Protein AF-A0A7D9HGR9-F1 (afdb_monomer)

InterPro domains:
  IPR023210 NADP-dependent oxidoreductase domain [PF00248] (89-190)
  IPR032963 Glutamate--cysteine ligase regulatory subunit [PTHR13295] (25-192)
  IPR036812 NAD(P)-dependent oxidoreductase domain superfamily [G3DSA:3.20.20.100] (35-195)
  IPR036812 NAD(P)-dependent oxidoreductase domain superfamily [SSF51430] (96-194)

Organism: Paramuricea clavata (NCBI:txid317549)

Nearest PDB structures (foldseek):
  3vxg-assembly1_A  TM=7.620E-01  e=1.739E-03  Candida parapsilosis
  4h8n-assembly3_A  TM=7.224E-01  e=2.240E-03  Candida parapsilosis
  8te8-assembly2_B  TM=8.096E-01  e=5.778E-03  Escherichia coli
  4dz5-assembly1_A  TM=6.058E-01  e=1.633E-03  Homo sapiens
  6a7b-assembly2_B  TM=5.123E-01  e=6.328E-04  Homo sapiens

Structure (mmCIF, N/CA/C/O backbone):
data_AF-A0A7D9HGR9-F1
#
_entry.id   AF-A0A7D9HGR9-F1
#
loop_
_atom_site.group_PDB
_atom_site.id
_atom_site.type_symbol
_atom_site.label_atom_id
_atom_site.label_alt_id
_atom_site.label_comp_id
_atom_site.label_asym_id
_atom_site.label_entity_id
_atom_site.label_seq_id
_atom_site.pdbx_PDB_ins_code
_atom_site.Cartn_x
_atom_site.Cartn_y
_atom_site.Cartn_z
_atom_site.occupancy
_atom_site.B_iso_or_equiv
_atom_site.auth_seq_id
_atom_site.auth_comp_id
_atom_site.auth_asym_id
_atom_site.auth_atom_id
_atom_site.pdbx_PDB_model_num
ATOM 1 N N . MET A 1 1 ? 57.908 16.605 -43.030 1.00 34.75 1 MET A N 1
ATOM 2 C CA . MET A 1 1 ? 59.173 16.051 -42.504 1.00 34.75 1 MET A CA 1
ATOM 3 C C . MET A 1 1 ? 59.008 15.981 -40.994 1.00 34.75 1 MET A C 1
ATOM 5 O O . MET A 1 1 ? 59.055 17.010 -40.346 1.00 34.75 1 MET A O 1
ATOM 9 N N . SER A 1 2 ? 58.370 14.924 -40.495 1.00 30.11 2 SER A N 1
ATOM 10 C CA . SER A 1 2 ? 59.020 13.677 -40.048 1.00 30.11 2 SER A CA 1
ATOM 11 C C . SER A 1 2 ? 59.947 13.915 -38.859 1.00 30.11 2 SER A C 1
ATOM 13 O O . SER A 1 2 ? 61.026 14.466 -39.033 1.00 30.11 2 SER A O 1
ATOM 15 N N . ASN A 1 3 ? 59.545 13.460 -37.671 1.00 28.25 3 ASN A N 1
ATOM 16 C CA . ASN A 1 3 ? 60.098 12.216 -37.135 1.00 28.25 3 ASN A CA 1
ATOM 17 C C . ASN A 1 3 ? 59.355 11.770 -35.871 1.00 28.25 3 ASN A C 1
ATOM 19 O O . ASN A 1 3 ? 59.265 12.495 -34.886 1.00 28.25 3 ASN A O 1
ATOM 23 N N . ALA A 1 4 ? 58.860 10.537 -35.932 1.00 33.50 4 ALA A N 1
ATOM 24 C CA . ALA A 1 4 ? 58.663 9.672 -34.784 1.00 33.50 4 ALA A CA 1
ATOM 25 C C . ALA A 1 4 ? 59.982 8.932 -34.515 1.00 33.50 4 ALA A C 1
ATOM 27 O O . ALA A 1 4 ? 60.622 8.511 -35.476 1.00 33.50 4 ALA A O 1
ATOM 28 N N . VAL A 1 5 ? 60.345 8.720 -33.248 1.00 33.34 5 VAL A N 1
ATOM 29 C CA . VAL A 1 5 ? 61.187 7.593 -32.809 1.00 33.34 5 VAL A CA 1
ATOM 30 C C . VAL A 1 5 ? 60.697 7.145 -31.432 1.00 33.34 5 VAL A C 1
ATOM 32 O O . VAL A 1 5 ? 60.403 7.962 -30.563 1.00 33.34 5 VAL A O 1
ATOM 35 N N . ALA A 1 6 ? 60.563 5.831 -31.302 1.00 29.97 6 ALA A N 1
ATOM 36 C CA . ALA A 1 6 ? 60.006 5.086 -30.188 1.00 29.97 6 ALA A CA 1
ATOM 37 C C . ALA A 1 6 ? 61.095 4.492 -29.265 1.00 29.97 6 ALA A C 1
ATOM 39 O O . ALA A 1 6 ? 62.270 4.485 -29.621 1.00 29.97 6 ALA A O 1
ATOM 40 N N . MET A 1 7 ? 60.614 3.882 -28.168 1.00 27.34 7 MET A N 1
ATOM 41 C CA . MET A 1 7 ? 61.233 2.843 -27.315 1.00 27.34 7 MET A CA 1
ATOM 42 C C . MET A 1 7 ? 62.276 3.299 -26.274 1.00 27.34 7 MET A C 1
ATOM 44 O O . MET A 1 7 ? 63.337 3.795 -26.629 1.00 27.34 7 MET A O 1
ATOM 48 N N . ASN A 1 8 ? 62.052 3.031 -24.976 1.00 29.33 8 ASN A N 1
ATOM 49 C CA . ASN A 1 8 ? 62.320 1.705 -24.402 1.00 29.33 8 ASN A CA 1
ATOM 50 C C . ASN A 1 8 ? 61.777 1.521 -22.964 1.00 29.33 8 ASN A C 1
ATOM 52 O O . ASN A 1 8 ? 61.510 2.481 -22.246 1.00 29.33 8 ASN A O 1
ATOM 56 N N . GLU A 1 9 ? 61.607 0.250 -22.613 1.00 29.06 9 GLU A N 1
ATOM 57 C CA . GLU A 1 9 ? 60.996 -0.365 -21.429 1.00 29.06 9 GLU A CA 1
ATOM 58 C C . GLU A 1 9 ? 61.762 -0.163 -20.105 1.00 29.06 9 GLU A C 1
ATOM 60 O O . GLU A 1 9 ? 62.979 -0.001 -20.122 1.00 29.06 9 GLU A O 1
ATOM 65 N N . CYS A 1 10 ? 61.063 -0.291 -18.960 1.00 26.44 10 CYS A N 1
ATOM 66 C CA . CYS A 1 10 ? 61.595 -0.912 -17.732 1.00 26.44 10 CYS A CA 1
ATOM 67 C C . CYS A 1 10 ? 60.489 -1.252 -16.696 1.00 26.44 10 CYS A C 1
ATOM 69 O O . CYS A 1 10 ? 59.995 -0.391 -15.979 1.00 26.44 10 CYS A O 1
ATOM 71 N N . GLN A 1 11 ? 60.138 -2.542 -16.666 1.00 29.70 11 GLN A N 1
ATOM 72 C CA . GLN A 1 11 ? 59.999 -3.451 -15.511 1.00 29.70 11 GLN A CA 1
ATOM 73 C C . GLN A 1 11 ? 59.103 -3.125 -14.290 1.00 29.70 11 GLN A C 1
ATOM 75 O O . GLN A 1 11 ? 59.388 -2.259 -13.474 1.00 29.70 11 GLN A O 1
ATOM 80 N N . ASN A 1 12 ? 58.118 -4.021 -14.114 1.00 32.31 12 ASN A N 1
ATOM 81 C CA . ASN A 1 12 ? 57.678 -4.692 -12.880 1.00 32.31 12 ASN A CA 1
ATOM 82 C C . ASN A 1 12 ? 57.615 -3.888 -11.569 1.00 32.31 12 ASN A C 1
ATOM 84 O O . ASN A 1 12 ? 58.580 -3.806 -10.813 1.00 32.31 12 ASN A O 1
ATOM 88 N N . GLY A 1 13 ? 56.390 -3.515 -11.199 1.00 28.58 13 GLY A N 1
ATOM 89 C CA . GLY A 1 13 ? 55.980 -3.323 -9.812 1.00 28.58 13 GLY A CA 1
ATOM 90 C C . GLY A 1 13 ? 54.664 -4.055 -9.576 1.00 28.58 13 GLY A C 1
ATOM 91 O O . GLY A 1 13 ? 53.622 -3.615 -10.050 1.00 28.58 13 GLY A O 1
ATOM 92 N N . ASN A 1 14 ? 54.721 -5.185 -8.870 1.00 38.03 14 ASN A N 1
ATOM 93 C CA . ASN A 1 14 ? 53.557 -5.884 -8.329 1.00 38.03 14 ASN A CA 1
ATOM 94 C C . ASN A 1 14 ? 52.795 -4.918 -7.406 1.00 38.03 14 ASN A C 1
ATOM 96 O O . ASN A 1 14 ? 53.208 -4.681 -6.272 1.00 38.03 14 ASN A O 1
ATOM 100 N N . GLY A 1 15 ? 51.700 -4.354 -7.904 1.00 26.34 15 GLY A N 1
ATOM 101 C CA . GLY A 1 15 ? 50.757 -3.545 -7.147 1.00 26.34 15 GLY A CA 1
ATOM 102 C C . GLY A 1 15 ? 49.379 -4.145 -7.338 1.00 26.34 15 GLY A C 1
ATOM 103 O O . GLY A 1 15 ? 48.793 -4.045 -8.409 1.00 26.34 15 GLY A O 1
ATOM 104 N N . HIS A 1 16 ? 48.901 -4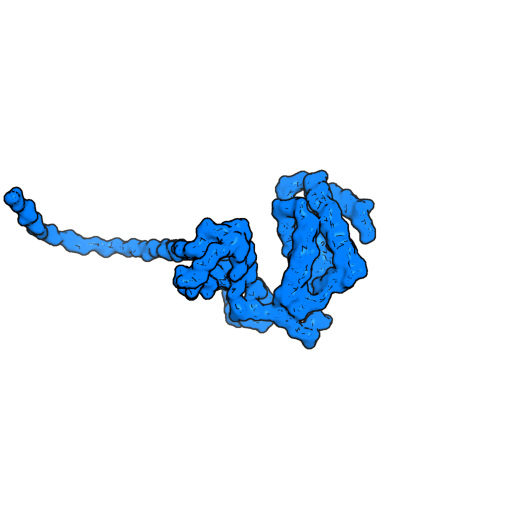.829 -6.308 1.00 39.38 16 HIS A N 1
ATOM 105 C CA . HIS A 1 16 ? 47.543 -5.335 -6.200 1.00 39.38 16 HIS A CA 1
ATOM 106 C C . HIS A 1 16 ? 46.585 -4.131 -6.231 1.00 39.38 16 HIS A C 1
ATOM 108 O O . HIS A 1 16 ? 46.347 -3.496 -5.208 1.00 39.38 16 HIS A O 1
ATOM 114 N N . CYS A 1 17 ? 46.112 -3.756 -7.420 1.00 26.28 17 CYS A N 1
ATOM 115 C CA . CYS A 1 17 ? 45.109 -2.716 -7.595 1.00 26.28 17 CYS A CA 1
ATOM 116 C C . CYS A 1 17 ? 43.753 -3.394 -7.726 1.00 26.28 17 CYS A C 1
ATOM 118 O O . CYS A 1 17 ? 43.503 -4.135 -8.675 1.00 26.28 17 CYS A O 1
ATOM 120 N N . CYS A 1 18 ? 42.932 -3.156 -6.708 1.00 25.23 18 CYS A N 1
ATOM 121 C CA . CYS A 1 18 ? 41.527 -3.498 -6.620 1.00 25.23 18 CYS A CA 1
ATOM 122 C C . CYS A 1 18 ? 40.849 -3.313 -7.978 1.00 25.23 18 CYS A C 1
ATOM 124 O O . CYS A 1 18 ? 40.901 -2.220 -8.542 1.00 25.23 18 CYS A O 1
ATOM 126 N N . GLU A 1 19 ? 40.227 -4.375 -8.490 1.00 29.89 19 GLU A N 1
ATOM 127 C CA . GLU A 1 19 ? 39.306 -4.260 -9.612 1.00 29.89 19 GLU A CA 1
ATOM 128 C C . GLU A 1 19 ? 38.247 -3.226 -9.229 1.00 29.89 19 GLU A C 1
ATOM 130 O O . GLU A 1 19 ? 37.456 -3.418 -8.303 1.00 29.89 19 GLU A O 1
ATOM 135 N N . GLU A 1 20 ? 38.303 -2.082 -9.905 1.00 31.28 20 GLU A N 1
ATOM 136 C CA . GLU A 1 20 ? 37.273 -1.065 -9.850 1.00 31.28 20 GLU A CA 1
ATOM 137 C C . GLU A 1 20 ? 35.954 -1.745 -10.208 1.00 31.28 20 GLU A C 1
ATOM 139 O O . GLU A 1 20 ? 35.776 -2.243 -11.325 1.00 31.28 20 GLU A O 1
ATOM 144 N N . ASN A 1 21 ? 35.038 -1.788 -9.237 1.00 30.72 21 ASN A N 1
ATOM 145 C CA . ASN A 1 21 ? 33.636 -2.084 -9.477 1.00 30.72 21 ASN A CA 1
ATOM 146 C C . ASN A 1 21 ? 33.175 -1.140 -10.585 1.00 30.72 21 ASN A C 1
ATOM 148 O O . ASN A 1 21 ? 32.934 0.043 -10.351 1.00 30.72 21 ASN A O 1
ATOM 152 N N . LYS A 1 22 ? 33.091 -1.660 -11.812 1.00 31.89 22 LYS A N 1
ATOM 153 C CA . LYS A 1 22 ? 32.390 -0.991 -12.896 1.00 31.89 22 LYS A CA 1
ATOM 154 C C . LYS A 1 22 ? 30.939 -0.927 -12.463 1.00 31.89 22 LYS A C 1
ATOM 156 O O . LYS A 1 22 ? 30.199 -1.891 -12.655 1.00 31.89 22 LYS A O 1
ATOM 161 N N . ASP A 1 23 ? 30.565 0.197 -11.862 1.00 35.84 23 ASP A N 1
ATOM 162 C CA . ASP A 1 23 ? 29.178 0.590 -11.697 1.00 35.84 23 ASP A CA 1
ATOM 163 C C . ASP A 1 23 ? 28.501 0.370 -13.046 1.00 35.84 23 ASP A C 1
ATOM 165 O O . ASP A 1 23 ? 28.815 1.018 -14.050 1.00 35.84 23 ASP A O 1
ATOM 169 N N . HIS A 1 24 ? 27.641 -0.645 -13.091 1.00 39.56 24 HIS A N 1
ATOM 170 C CA . HIS A 1 24 ? 26.923 -1.061 -14.282 1.00 39.56 24 HIS A CA 1
ATOM 171 C C . HIS A 1 24 ? 25.824 -0.024 -14.526 1.00 39.56 24 HIS A C 1
ATOM 173 O O . HIS A 1 24 ? 24.647 -0.249 -14.257 1.00 39.56 24 HIS A O 1
ATOM 179 N N . CYS A 1 25 ? 26.229 1.175 -14.941 1.00 37.75 25 CYS A N 1
ATOM 180 C CA . CYS A 1 25 ? 25.321 2.266 -15.219 1.00 37.75 25 CYS A CA 1
ATOM 181 C C . CYS A 1 25 ? 24.587 1.916 -16.514 1.00 37.75 25 CYS A C 1
ATOM 183 O O . CYS A 1 25 ? 25.145 1.964 -17.613 1.00 37.75 25 CYS A O 1
ATOM 185 N N . VAL A 1 26 ? 23.343 1.465 -16.368 1.00 50.19 26 VAL A N 1
ATOM 186 C CA . VAL A 1 26 ? 22.473 1.101 -17.481 1.00 50.19 26 VAL A CA 1
ATOM 187 C C . VAL A 1 26 ? 22.148 2.378 -18.258 1.00 50.19 26 VAL A C 1
ATOM 189 O O . VAL A 1 26 ? 21.239 3.120 -17.894 1.00 50.19 26 VAL A O 1
ATOM 192 N N . ASN A 1 27 ? 22.872 2.633 -19.350 1.00 52.47 27 ASN A N 1
ATOM 193 C CA . ASN A 1 27 ? 22.566 3.681 -20.333 1.00 52.47 27 ASN A CA 1
ATOM 194 C C . ASN A 1 27 ? 21.312 3.311 -21.155 1.00 52.47 27 ASN A C 1
ATOM 196 O O . ASN A 1 27 ? 21.353 3.206 -22.376 1.00 52.47 27 ASN A O 1
ATOM 200 N N . GLY A 1 28 ? 20.186 3.060 -20.487 1.00 62.38 28 GLY A N 1
ATOM 201 C CA . GLY A 1 28 ? 18.946 2.663 -21.144 1.00 62.38 28 GLY A CA 1
ATOM 202 C C . GLY A 1 28 ? 18.269 3.866 -21.791 1.00 62.38 28 GLY A C 1
ATOM 203 O O . GLY A 1 28 ? 17.795 4.757 -21.083 1.00 62.38 28 GLY A O 1
ATOM 204 N N . LYS A 1 29 ? 18.131 3.875 -23.126 1.00 69.19 29 LYS A N 1
ATOM 205 C CA . LYS A 1 29 ? 17.374 4.924 -23.846 1.00 69.19 29 LYS A CA 1
ATOM 206 C C . LYS A 1 29 ? 15.938 5.055 -23.330 1.00 69.19 29 LYS A C 1
ATOM 208 O O . LYS A 1 29 ? 15.359 6.137 -23.380 1.00 69.19 29 LYS A O 1
ATOM 213 N N . ILE A 1 30 ? 15.414 3.973 -22.746 1.00 72.06 30 ILE A N 1
ATOM 214 C CA . ILE A 1 30 ? 14.108 3.895 -22.085 1.00 72.06 30 ILE A CA 1
ATOM 215 C C . ILE A 1 30 ? 13.868 4.965 -21.012 1.00 72.06 30 ILE A C 1
ATOM 217 O O . ILE A 1 30 ? 12.734 5.405 -20.835 1.00 72.06 30 ILE A O 1
ATOM 221 N N . PHE A 1 31 ? 14.922 5.434 -20.342 1.00 76.19 31 PHE A N 1
ATOM 222 C CA . PHE A 1 31 ? 14.814 6.423 -19.269 1.00 76.19 31 PHE A CA 1
ATOM 223 C C . PHE A 1 31 ? 14.783 7.871 -19.766 1.00 76.19 31 PHE A C 1
ATOM 225 O O . PHE A 1 31 ? 14.451 8.768 -19.000 1.00 76.19 31 PHE A O 1
ATOM 232 N N . GLN A 1 32 ? 15.094 8.125 -21.041 1.00 76.25 32 GLN A N 1
ATOM 233 C CA . GLN A 1 32 ? 15.250 9.492 -21.553 1.00 76.25 32 GLN A CA 1
ATOM 234 C C . GLN A 1 32 ? 13.922 10.241 -21.721 1.00 76.25 32 GLN A C 1
ATOM 236 O O . GLN A 1 32 ? 13.908 11.469 -21.699 1.00 76.25 32 GLN A O 1
ATOM 241 N N . THR A 1 33 ? 12.808 9.527 -21.915 1.00 75.88 33 THR A N 1
ATOM 242 C CA . THR A 1 33 ? 11.480 10.140 -22.117 1.00 75.88 33 THR A CA 1
ATOM 243 C C . THR A 1 33 ? 10.470 9.803 -21.027 1.00 75.88 33 THR A C 1
ATOM 245 O O . THR A 1 33 ? 9.364 10.344 -21.038 1.00 75.88 33 THR A O 1
ATOM 248 N N . ALA A 1 34 ? 10.821 8.902 -20.112 1.00 78.12 34 ALA A N 1
ATOM 249 C CA . ALA A 1 34 ? 9.931 8.468 -19.051 1.00 78.12 34 ALA A CA 1
ATOM 250 C C . ALA A 1 34 ? 9.764 9.570 -17.997 1.00 78.12 34 ALA A C 1
ATOM 252 O O . ALA A 1 34 ? 10.736 10.062 -17.433 1.00 78.12 34 ALA A O 1
ATOM 253 N N . LYS A 1 35 ? 8.514 9.929 -17.706 1.00 82.06 35 LYS A N 1
ATOM 254 C CA . LYS A 1 35 ? 8.122 10.809 -16.596 1.00 82.06 35 LYS A CA 1
ATOM 255 C C . LYS A 1 35 ? 7.725 10.010 -15.356 1.00 82.06 35 LYS A C 1
ATOM 257 O O . LYS A 1 35 ? 7.807 10.523 -14.246 1.00 82.06 35 LYS A O 1
ATOM 262 N N . GLN A 1 36 ? 7.269 8.772 -15.545 1.00 80.38 36 GLN A N 1
ATOM 263 C CA . GLN A 1 36 ? 6.836 7.875 -14.477 1.00 80.38 36 GLN A CA 1
ATOM 264 C C . GLN A 1 36 ? 7.373 6.462 -14.705 1.00 80.38 36 GLN A C 1
ATOM 266 O O . GLN A 1 36 ? 7.416 5.974 -15.837 1.00 80.38 36 GLN A O 1
ATOM 271 N N . MET A 1 37 ? 7.760 5.796 -13.619 1.00 83.69 37 MET A N 1
ATOM 272 C CA . MET A 1 37 ? 8.290 4.438 -13.647 1.00 83.69 37 MET A CA 1
ATOM 273 C C . MET A 1 37 ? 7.582 3.573 -12.614 1.00 83.69 37 MET A C 1
ATOM 275 O O . MET A 1 37 ? 7.437 3.957 -11.457 1.00 83.69 37 MET A O 1
ATOM 279 N N . TYR A 1 38 ? 7.192 2.377 -13.037 1.00 83.06 38 TYR A N 1
ATOM 280 C CA . TYR A 1 38 ? 6.629 1.356 -12.170 1.00 83.06 38 TYR A CA 1
ATOM 281 C C . TYR A 1 38 ? 7.540 0.138 -12.164 1.00 83.06 38 TYR A C 1
ATOM 283 O O . TYR A 1 38 ? 7.765 -0.469 -13.210 1.00 83.06 38 TYR A O 1
ATOM 291 N N . ILE A 1 39 ? 8.037 -0.235 -10.988 1.00 85.88 39 ILE A N 1
ATOM 292 C CA . ILE A 1 39 ? 8.943 -1.373 -10.812 1.00 85.88 39 ILE A CA 1
ATOM 293 C C . ILE A 1 39 ? 8.247 -2.405 -9.945 1.00 85.88 39 ILE A C 1
ATOM 295 O O . ILE A 1 39 ? 7.862 -2.104 -8.821 1.00 85.88 39 ILE A O 1
ATOM 299 N N . HIS A 1 40 ? 8.095 -3.619 -10.461 1.00 83.50 40 HIS A N 1
ATOM 300 C CA . HIS A 1 40 ? 7.599 -4.743 -9.682 1.00 83.50 40 HIS A CA 1
ATOM 301 C C . HIS A 1 40 ? 8.785 -5.516 -9.101 1.00 83.50 40 HIS A C 1
ATOM 303 O O . HIS A 1 40 ? 9.452 -6.253 -9.821 1.00 83.50 40 HIS A O 1
ATOM 309 N N . THR A 1 41 ? 9.044 -5.378 -7.802 1.00 79.44 41 THR A N 1
ATOM 310 C CA . THR A 1 41 ? 10.192 -6.018 -7.128 1.00 79.44 41 THR A CA 1
ATOM 311 C C . THR A 1 41 ? 10.004 -7.513 -6.860 1.00 79.44 41 THR A C 1
ATOM 313 O O . THR A 1 41 ? 10.943 -8.190 -6.450 1.00 79.44 41 THR A O 1
ATOM 316 N N . GLY A 1 42 ? 8.804 -8.044 -7.100 1.00 75.25 42 GLY A N 1
ATOM 317 C CA . GLY A 1 42 ? 8.460 -9.407 -6.702 1.00 75.25 42 GLY A CA 1
ATOM 318 C C . GLY A 1 42 ? 8.195 -9.500 -5.202 1.00 75.25 42 GLY A C 1
ATOM 319 O O . GLY A 1 42 ? 8.201 -8.490 -4.494 1.00 75.25 42 GLY A O 1
ATOM 320 N N . ASN A 1 43 ? 7.976 -10.720 -4.720 1.00 69.75 43 ASN A N 1
ATOM 321 C CA . ASN A 1 43 ? 7.746 -10.969 -3.300 1.00 69.75 43 ASN A CA 1
ATOM 322 C C . ASN A 1 43 ? 9.079 -10.881 -2.541 1.00 69.75 43 ASN A C 1
ATOM 324 O O . ASN A 1 43 ? 9.927 -11.761 -2.670 1.00 69.75 43 ASN A O 1
ATOM 328 N N . LEU A 1 44 ? 9.241 -9.814 -1.752 1.00 64.56 44 LEU A N 1
ATOM 329 C CA . LEU A 1 44 ? 10.443 -9.490 -0.966 1.00 64.56 44 LEU A CA 1
ATOM 330 C C . LEU A 1 44 ? 10.661 -10.402 0.249 1.00 64.56 44 LEU A C 1
ATOM 332 O O . LEU A 1 44 ? 11.569 -10.173 1.023 1.00 64.56 44 LEU A O 1
ATOM 336 N N . THR A 1 45 ? 9.790 -11.375 0.493 1.00 58.38 45 THR A N 1
ATOM 337 C CA . THR A 1 45 ? 9.928 -12.315 1.608 1.00 58.38 45 THR A CA 1
ATOM 338 C C . THR A 1 45 ? 9.263 -13.630 1.227 1.00 58.38 45 THR A C 1
ATOM 340 O O . THR A 1 45 ? 8.194 -13.987 1.719 1.00 58.38 45 THR A O 1
ATOM 343 N N . ASN A 1 46 ? 9.884 -14.399 0.330 1.00 55.47 46 ASN A N 1
ATOM 344 C CA . ASN A 1 46 ? 9.438 -15.776 0.101 1.00 55.47 46 ASN A CA 1
ATOM 345 C C . ASN A 1 46 ? 9.927 -16.679 1.250 1.00 55.47 46 ASN A C 1
ATOM 347 O O . ASN A 1 46 ? 10.865 -17.466 1.100 1.00 55.47 46 ASN A O 1
ATOM 351 N N . TRP A 1 47 ? 9.312 -16.515 2.428 1.00 50.31 47 TRP A N 1
ATOM 352 C CA . TRP A 1 47 ? 9.650 -17.233 3.663 1.00 50.31 47 TRP A CA 1
ATOM 353 C C . TRP A 1 47 ? 9.637 -18.756 3.476 1.00 50.31 47 TRP A C 1
ATOM 355 O O . TRP A 1 47 ? 10.454 -19.460 4.060 1.00 50.31 47 TRP A O 1
ATOM 365 N N . SER A 1 48 ? 8.747 -19.275 2.625 1.00 50.31 48 SER A N 1
ATOM 366 C CA . SER A 1 48 ? 8.583 -20.713 2.390 1.00 50.31 48 SER A CA 1
ATOM 367 C C . SER A 1 48 ? 9.576 -21.313 1.385 1.00 50.31 48 SER A C 1
ATOM 369 O O . SER A 1 48 ? 9.671 -22.537 1.305 1.00 50.31 48 SER A O 1
ATOM 371 N N . ARG A 1 49 ? 10.323 -20.498 0.619 1.00 48.50 49 ARG A N 1
ATOM 372 C CA . ARG A 1 49 ? 11.223 -20.984 -0.454 1.00 4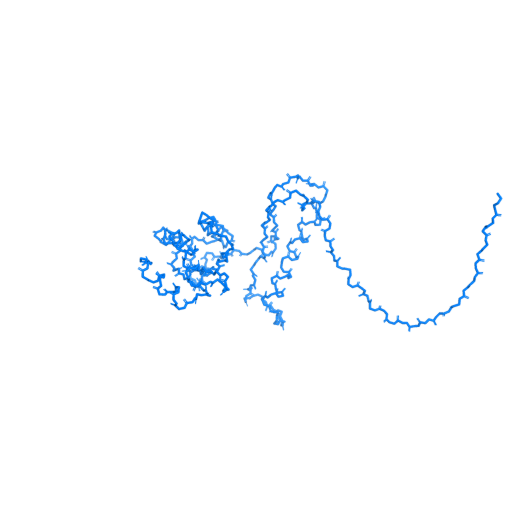8.50 49 ARG A CA 1
ATOM 373 C C . ARG A 1 49 ? 12.667 -20.502 -0.370 1.00 48.50 49 ARG A C 1
ATOM 375 O O . ARG A 1 49 ? 13.501 -20.950 -1.160 1.00 48.50 49 ARG A O 1
ATOM 382 N N . SER A 1 50 ? 12.996 -19.624 0.573 1.00 48.41 50 SER A N 1
ATOM 383 C CA . SER A 1 50 ? 14.380 -19.206 0.790 1.00 48.41 50 SER A CA 1
ATOM 384 C C . SER A 1 50 ? 15.196 -20.326 1.452 1.00 48.41 50 SER A C 1
ATOM 386 O O . SER A 1 50 ? 15.343 -20.394 2.667 1.00 48.41 50 SER A O 1
ATOM 388 N N . ASN A 1 51 ? 15.785 -21.204 0.636 1.00 46.41 51 ASN A N 1
ATOM 389 C CA . ASN A 1 51 ? 16.834 -22.145 1.062 1.00 46.41 51 ASN A CA 1
ATOM 390 C C . ASN A 1 51 ? 18.213 -21.464 1.235 1.00 46.41 51 ASN A C 1
ATOM 392 O O . ASN A 1 51 ? 19.225 -22.130 1.461 1.00 46.41 51 ASN A O 1
ATOM 396 N N . SER A 1 52 ? 18.281 -20.137 1.104 1.00 49.81 52 SER A N 1
ATOM 397 C CA . SER A 1 52 ? 19.516 -19.359 1.169 1.0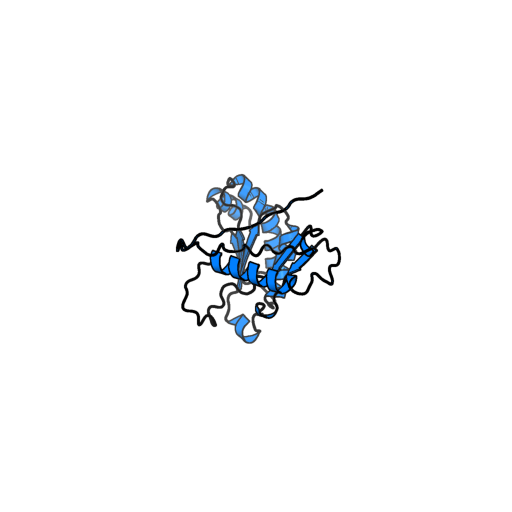0 49.81 52 SER A CA 1
ATOM 398 C C . SER A 1 52 ? 19.748 -18.865 2.597 1.00 49.81 52 SER A C 1
ATOM 400 O O . SER A 1 52 ? 19.070 -17.961 3.073 1.00 49.81 52 SER A O 1
ATOM 402 N N . LYS A 1 53 ? 20.755 -19.441 3.263 1.00 47.38 53 LYS A N 1
ATOM 403 C CA . LYS A 1 53 ? 21.206 -19.163 4.643 1.00 47.38 53 LYS A CA 1
ATOM 404 C C . LYS A 1 53 ? 21.768 -17.744 4.886 1.00 47.38 53 LYS A C 1
ATOM 406 O O . LYS A 1 53 ? 22.536 -17.554 5.825 1.00 47.38 53 LYS A O 1
ATOM 411 N N . VAL A 1 54 ? 21.447 -16.756 4.055 1.00 55.16 54 VAL A N 1
ATOM 412 C CA . VAL A 1 54 ? 21.962 -15.387 4.195 1.00 55.16 54 VAL A CA 1
ATOM 413 C C . VAL A 1 54 ? 20.838 -14.498 4.703 1.00 55.16 54 VAL A C 1
ATOM 415 O O . VAL A 1 54 ? 19.867 -14.257 3.990 1.00 55.16 54 VAL A O 1
ATOM 418 N N . VAL A 1 55 ? 20.981 -14.015 5.939 1.00 54.66 55 VAL A N 1
ATOM 419 C CA . VAL A 1 55 ? 20.134 -12.959 6.507 1.00 54.66 55 VAL A CA 1
ATOM 420 C C . VAL A 1 55 ? 20.495 -11.660 5.785 1.00 54.66 55 VAL A C 1
ATOM 422 O O . VAL A 1 55 ? 21.346 -10.906 6.245 1.00 54.66 55 VAL A O 1
ATOM 425 N N . LYS A 1 56 ? 19.920 -11.446 4.601 1.00 65.00 56 LYS A N 1
ATOM 426 C CA . LYS A 1 56 ? 19.983 -10.153 3.916 1.00 65.00 56 LYS A CA 1
ATOM 427 C C . LYS A 1 56 ? 19.045 -9.197 4.638 1.00 65.00 56 LYS A C 1
ATOM 429 O O . LYS A 1 56 ? 17.947 -9.588 5.039 1.00 65.00 56 LYS A O 1
ATOM 434 N N . SER A 1 57 ? 19.476 -7.958 4.839 1.00 75.75 57 SER A N 1
ATOM 435 C CA . SER A 1 57 ? 18.559 -6.932 5.337 1.00 75.75 57 SER A CA 1
ATOM 436 C C . SER A 1 57 ? 17.458 -6.674 4.300 1.00 75.75 57 SER A C 1
ATOM 438 O O . SER A 1 57 ? 17.683 -6.815 3.097 1.00 75.75 57 SER A O 1
ATOM 440 N N . THR A 1 58 ? 16.273 -6.243 4.742 1.00 73.12 58 THR A N 1
ATOM 441 C CA . THR A 1 58 ? 15.167 -5.881 3.834 1.00 73.12 58 THR A CA 1
ATOM 442 C C . THR A 1 58 ? 15.602 -4.849 2.789 1.00 73.12 58 THR A C 1
ATOM 444 O O . THR A 1 58 ? 15.192 -4.922 1.635 1.00 73.12 58 THR A O 1
ATOM 447 N N . THR A 1 59 ? 16.480 -3.917 3.167 1.00 81.12 59 THR A N 1
ATOM 448 C CA . THR A 1 59 ? 17.053 -2.919 2.255 1.00 81.12 59 THR A CA 1
ATOM 449 C C . THR A 1 59 ? 17.889 -3.562 1.151 1.00 81.12 59 THR A C 1
ATOM 451 O O . THR A 1 59 ? 17.707 -3.236 -0.019 1.00 81.12 59 THR A O 1
ATOM 454 N N . GLU A 1 60 ? 18.789 -4.484 1.500 1.00 80.88 60 GLU A N 1
ATOM 455 C CA . GLU A 1 60 ? 19.629 -5.185 0.520 1.00 80.88 60 GLU A CA 1
ATOM 456 C C . GLU A 1 60 ? 18.788 -6.022 -0.442 1.00 80.88 60 GLU A C 1
ATOM 458 O O . GLU A 1 60 ? 19.032 -6.003 -1.649 1.00 80.88 60 GLU A O 1
ATOM 463 N N . GLU A 1 61 ? 17.770 -6.711 0.075 1.00 78.69 61 GLU A N 1
ATOM 464 C CA . GLU A 1 61 ? 16.852 -7.495 -0.746 1.00 78.69 61 GLU A CA 1
ATOM 465 C C . GLU A 1 61 ? 16.075 -6.612 -1.727 1.00 78.69 61 GLU A C 1
ATOM 467 O O . GLU A 1 61 ? 16.047 -6.906 -2.923 1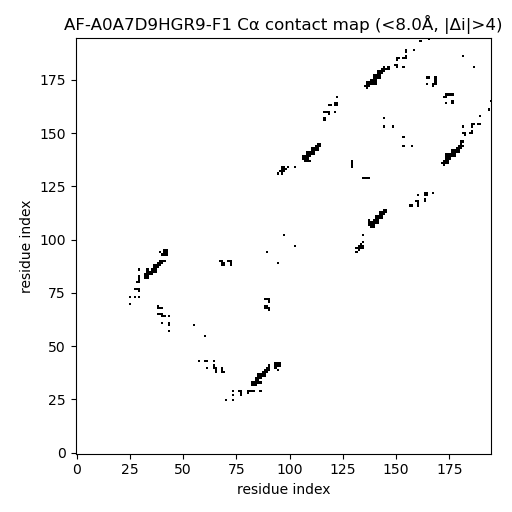.00 78.69 61 GLU A O 1
ATOM 472 N N . ILE A 1 62 ? 15.519 -5.486 -1.266 1.00 83.06 62 ILE A 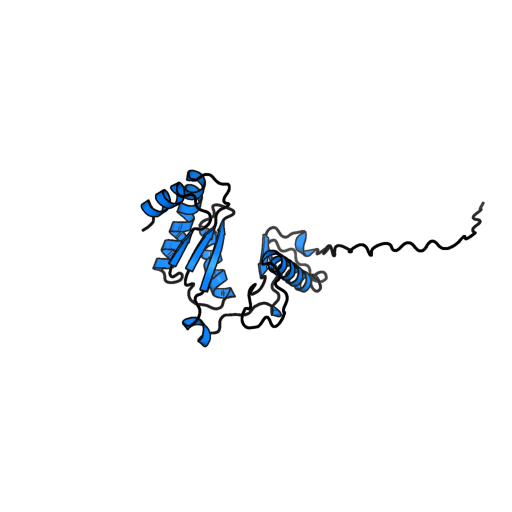N 1
ATOM 473 C CA . ILE A 1 62 ? 14.845 -4.516 -2.140 1.00 83.06 62 ILE A CA 1
ATOM 474 C C . ILE A 1 62 ? 15.792 -4.031 -3.239 1.00 83.06 62 ILE A C 1
ATOM 476 O O . ILE A 1 62 ? 15.429 -4.081 -4.416 1.00 83.06 62 ILE A O 1
ATOM 480 N N . CYS A 1 63 ? 17.003 -3.594 -2.884 1.00 85.12 63 CYS A N 1
ATOM 481 C CA . CYS A 1 63 ? 17.985 -3.108 -3.851 1.00 85.12 63 CYS A CA 1
ATOM 482 C C . CYS A 1 63 ? 18.303 -4.170 -4.909 1.00 85.12 63 CYS A C 1
ATOM 484 O O . CYS A 1 63 ? 18.227 -3.894 -6.107 1.00 85.12 63 CYS A O 1
ATOM 486 N N . GLU A 1 64 ? 18.593 -5.401 -4.487 1.00 84.19 64 GLU A N 1
ATOM 487 C CA . GLU A 1 64 ? 18.887 -6.504 -5.399 1.00 84.19 64 GLU A CA 1
ATOM 488 C C . GLU A 1 64 ? 17.710 -6.788 -6.342 1.00 84.19 64 GLU A C 1
ATOM 490 O O . GLU A 1 64 ? 17.904 -6.964 -7.549 1.00 84.19 64 GLU A O 1
ATOM 495 N N . ARG A 1 65 ? 16.478 -6.818 -5.820 1.00 85.00 65 ARG A N 1
ATOM 496 C CA . ARG A 1 65 ? 15.268 -7.074 -6.612 1.00 85.00 65 ARG A CA 1
ATOM 497 C C . ARG A 1 65 ? 14.972 -5.958 -7.609 1.00 85.00 65 ARG A C 1
ATOM 499 O O . ARG A 1 65 ? 14.626 -6.256 -8.756 1.00 85.00 65 ARG A O 1
ATOM 506 N N . VAL A 1 66 ? 15.136 -4.695 -7.214 1.00 88.00 66 VAL A N 1
ATOM 507 C CA . VAL A 1 66 ? 14.996 -3.538 -8.111 1.00 88.00 66 VAL A CA 1
ATOM 508 C C . VAL A 1 66 ? 16.017 -3.631 -9.240 1.00 88.00 66 VAL A C 1
ATOM 510 O O . VAL A 1 66 ? 15.627 -3.609 -10.408 1.00 88.00 66 VAL A O 1
ATOM 513 N N . ILE A 1 67 ? 17.299 -3.813 -8.909 1.00 86.94 67 ILE A N 1
ATOM 514 C CA . ILE A 1 67 ? 18.388 -3.912 -9.892 1.00 86.94 67 ILE A CA 1
ATOM 515 C C . ILE A 1 67 ? 18.133 -5.075 -10.855 1.00 86.94 67 ILE A C 1
ATOM 517 O O . ILE A 1 67 ? 18.162 -4.893 -12.071 1.00 86.94 67 ILE A O 1
ATOM 521 N N . THR A 1 68 ? 17.807 -6.257 -10.327 1.00 85.19 68 THR A N 1
ATOM 522 C CA . THR A 1 68 ? 17.520 -7.455 -11.130 1.00 85.19 68 THR A CA 1
ATOM 523 C C . THR A 1 68 ? 16.347 -7.225 -12.083 1.00 85.19 68 THR A C 1
ATOM 525 O O . THR A 1 68 ? 16.414 -7.580 -13.261 1.00 85.19 68 THR A O 1
ATOM 528 N N . THR A 1 69 ? 15.270 -6.606 -11.596 1.00 86.69 69 THR A N 1
ATOM 529 C CA . THR A 1 69 ? 14.075 -6.327 -12.401 1.00 86.69 69 THR A CA 1
ATOM 530 C C . THR A 1 69 ? 14.378 -5.335 -13.515 1.00 86.69 69 THR A C 1
ATOM 532 O O . THR A 1 69 ? 14.034 -5.589 -14.670 1.00 86.69 69 THR A O 1
ATOM 535 N N . VAL A 1 70 ? 15.063 -4.237 -13.197 1.00 86.62 70 VAL A N 1
ATOM 536 C CA . VAL A 1 70 ? 15.442 -3.226 -14.186 1.00 86.62 70 VAL A CA 1
ATOM 537 C C . VAL A 1 70 ? 16.354 -3.834 -15.249 1.00 86.62 70 VAL A C 1
ATOM 539 O O . VAL A 1 70 ? 16.011 -3.764 -16.427 1.00 86.62 70 VAL A O 1
ATOM 542 N N . ASN A 1 71 ? 17.426 -4.521 -14.848 1.00 83.50 71 ASN A N 1
ATOM 543 C CA . ASN A 1 71 ? 18.391 -5.126 -15.770 1.00 83.50 71 ASN A CA 1
ATOM 544 C C . ASN A 1 71 ? 17.745 -6.147 -16.714 1.00 83.50 71 ASN A C 1
ATOM 546 O O . ASN A 1 71 ? 18.005 -6.127 -17.915 1.00 83.50 71 ASN A O 1
ATOM 550 N N . SER A 1 72 ? 16.846 -6.996 -16.200 1.00 79.25 72 SER A N 1
ATOM 551 C CA . SER A 1 72 ? 16.127 -7.981 -17.028 1.00 79.25 72 SER A CA 1
ATOM 552 C C . SER A 1 72 ? 15.280 -7.342 -18.133 1.00 79.25 72 SER A C 1
ATOM 554 O O . SER A 1 72 ? 15.037 -7.937 -19.176 1.00 79.25 72 SER A O 1
ATOM 556 N N . CYS A 1 73 ? 14.819 -6.116 -17.906 1.00 73.56 73 CYS A N 1
ATOM 557 C CA . CYS A 1 73 ? 13.915 -5.408 -18.796 1.00 73.56 73 CYS A CA 1
ATOM 558 C C . CYS A 1 73 ? 14.636 -4.416 -19.717 1.00 73.56 73 CYS A C 1
ATOM 560 O O . CYS A 1 73 ? 14.047 -4.003 -20.716 1.00 73.56 73 CYS A O 1
ATOM 562 N N . THR A 1 74 ? 15.862 -4.005 -19.385 1.00 73.56 74 THR A N 1
ATOM 563 C CA . THR A 1 74 ? 16.669 -3.074 -20.185 1.00 73.56 74 THR A CA 1
ATOM 564 C C . THR A 1 74 ? 17.621 -3.783 -21.142 1.00 73.56 74 THR A C 1
ATOM 566 O O . THR A 1 74 ? 17.886 -3.229 -22.205 1.00 73.56 74 THR A O 1
ATOM 569 N N . ALA A 1 75 ? 18.069 -5.005 -20.827 1.00 64.38 75 ALA A N 1
ATOM 570 C CA . ALA A 1 75 ? 19.012 -5.761 -21.656 1.00 64.38 75 ALA A CA 1
ATOM 571 C C . ALA A 1 75 ? 18.508 -6.032 -23.093 1.00 64.38 75 ALA A C 1
ATOM 573 O O . ALA A 1 75 ? 19.286 -5.926 -24.032 1.00 64.38 75 ALA A O 1
ATOM 574 N N . ASP A 1 76 ? 17.206 -6.296 -23.275 1.00 55.03 76 ASP A N 1
ATOM 575 C CA . ASP A 1 76 ? 16.608 -6.660 -24.579 1.00 55.03 76 ASP A CA 1
ATOM 576 C C . ASP A 1 76 ? 15.895 -5.503 -25.311 1.00 55.03 76 ASP A C 1
ATOM 578 O O . ASP A 1 76 ? 15.482 -5.641 -26.466 1.00 55.03 76 ASP A O 1
ATOM 582 N N . LYS A 1 77 ? 15.652 -4.364 -24.644 1.00 57.69 77 LYS A N 1
ATOM 583 C CA . LYS A 1 77 ? 14.718 -3.329 -25.143 1.00 57.69 77 LYS A CA 1
ATOM 584 C C . LYS A 1 77 ? 15.380 -2.120 -25.800 1.00 57.69 77 LYS A C 1
ATOM 586 O O . LYS A 1 77 ? 14.661 -1.284 -26.349 1.00 57.69 77 LYS A O 1
ATOM 591 N N . ASP A 1 78 ? 16.708 -2.031 -25.803 1.00 55.94 78 ASP A N 1
ATOM 592 C CA . ASP A 1 78 ? 17.408 -0.862 -26.353 1.00 55.94 78 ASP A CA 1
ATOM 593 C C . ASP A 1 78 ? 17.345 -0.784 -27.898 1.00 55.94 78 ASP A C 1
ATOM 595 O O . ASP A 1 78 ? 17.453 0.302 -28.472 1.00 55.94 78 ASP A O 1
ATOM 599 N N . GLU A 1 79 ? 17.053 -1.904 -28.576 1.00 53.56 79 GLU A N 1
ATOM 600 C CA . GLU A 1 79 ? 16.816 -1.962 -30.031 1.00 53.56 79 GLU A CA 1
ATOM 601 C C . GLU A 1 79 ? 15.374 -1.606 -30.447 1.00 53.56 79 GLU A C 1
ATOM 603 O O . GLU A 1 79 ? 15.134 -1.226 -31.591 1.00 53.56 79 GLU A O 1
ATOM 608 N N . ARG A 1 80 ? 14.396 -1.686 -29.529 1.00 54.69 80 ARG A N 1
ATOM 609 C CA . ARG A 1 80 ? 12.960 -1.423 -29.789 1.00 54.69 80 ARG A CA 1
ATOM 610 C C . ARG A 1 80 ? 12.396 -0.298 -28.925 1.00 54.69 80 ARG A C 1
ATOM 612 O O . ARG A 1 80 ? 11.229 -0.327 -28.528 1.00 54.69 80 ARG A O 1
ATOM 619 N N . PHE A 1 81 ? 13.227 0.689 -28.607 1.00 61.12 81 PHE A N 1
ATOM 620 C CA . PHE A 1 81 ? 12.807 1.826 -27.803 1.00 61.12 81 PHE A CA 1
ATOM 621 C C . PHE A 1 81 ? 11.670 2.595 -28.497 1.00 61.12 81 PHE A C 1
ATOM 623 O O . PHE A 1 81 ? 11.853 3.212 -29.546 1.00 61.12 81 PHE A O 1
ATOM 630 N N . SER A 1 82 ? 10.486 2.566 -27.884 1.00 64.38 82 SER A N 1
ATOM 631 C CA . SER A 1 82 ? 9.395 3.491 -28.185 1.00 64.38 82 SER A CA 1
ATOM 632 C C . SER A 1 82 ? 9.379 4.564 -27.104 1.00 64.38 82 SER A C 1
ATOM 634 O O . SER A 1 82 ? 9.531 4.251 -25.922 1.00 64.38 82 SER A O 1
ATOM 636 N N . LYS A 1 83 ? 9.220 5.832 -27.500 1.00 69.06 83 LYS A N 1
ATOM 637 C CA . LYS A 1 83 ? 9.083 6.935 -26.543 1.00 69.06 83 LYS A CA 1
ATOM 638 C C . LYS A 1 83 ? 7.840 6.679 -25.697 1.00 69.06 83 LYS A C 1
ATOM 640 O O . LYS A 1 83 ? 6.726 6.732 -26.211 1.00 69.06 83 LYS A O 1
ATOM 645 N N . GLN A 1 84 ? 8.043 6.384 -24.421 1.00 70.44 84 GLN A N 1
ATOM 646 C CA . GLN A 1 84 ? 6.976 6.154 -23.456 1.00 70.44 84 GLN A CA 1
ATOM 647 C C . GLN A 1 84 ? 7.135 7.156 -22.318 1.00 70.44 84 GLN A C 1
ATOM 649 O O . GLN A 1 84 ? 8.235 7.331 -21.794 1.00 70.44 84 GLN A O 1
ATOM 654 N N . GLU A 1 85 ? 6.041 7.827 -21.954 1.00 78.31 85 GLU A N 1
ATOM 655 C CA . GLU A 1 85 ? 6.008 8.714 -20.785 1.00 78.31 85 GLU A CA 1
ATOM 656 C C . GLU A 1 85 ? 5.903 7.922 -19.476 1.00 78.31 85 GLU A C 1
ATOM 658 O O . GLU A 1 85 ? 6.328 8.400 -18.427 1.00 78.31 85 GLU A O 1
ATOM 663 N N . CYS A 1 86 ? 5.375 6.700 -19.540 1.00 76.44 86 CYS A N 1
ATOM 664 C CA . CYS A 1 86 ? 5.257 5.796 -18.410 1.00 76.44 86 CYS A CA 1
ATOM 665 C C . CYS A 1 86 ? 5.867 4.441 -18.770 1.00 76.44 86 CYS A C 1
ATOM 667 O O . CYS A 1 86 ? 5.476 3.829 -19.764 1.00 76.44 86 CYS A O 1
ATOM 669 N N . VAL A 1 87 ? 6.824 3.977 -17.967 1.00 81.88 87 VAL A N 1
ATOM 670 C CA . VAL A 1 87 ? 7.554 2.726 -18.206 1.00 81.88 87 VAL A CA 1
ATOM 671 C C . VAL A 1 87 ? 7.318 1.744 -17.068 1.00 81.88 87 VAL A C 1
ATOM 673 O O . VAL A 1 87 ? 7.405 2.087 -15.888 1.00 81.88 87 VAL A O 1
ATOM 676 N N . ARG A 1 88 ? 7.012 0.495 -17.421 1.00 83.12 88 ARG A N 1
ATOM 677 C CA . ARG A 1 88 ? 6.742 -0.579 -16.461 1.00 83.12 88 ARG A CA 1
ATOM 678 C C . ARG A 1 88 ? 7.793 -1.682 -16.584 1.00 83.12 88 ARG A C 1
ATOM 680 O O . ARG A 1 88 ? 7.973 -2.263 -17.654 1.00 83.12 88 ARG A O 1
ATOM 687 N N . PHE A 1 89 ? 8.444 -1.985 -15.467 1.00 85.25 89 PHE A N 1
ATOM 688 C CA . PHE A 1 89 ? 9.481 -2.999 -15.323 1.00 85.25 89 PHE A CA 1
ATOM 689 C C . PHE A 1 89 ? 8.936 -4.147 -14.478 1.00 85.25 89 PHE A C 1
ATOM 691 O O . PHE A 1 89 ? 8.598 -3.963 -13.308 1.00 85.25 89 PHE A O 1
ATOM 698 N N . VAL A 1 90 ? 8.811 -5.326 -15.086 1.00 83.62 90 VAL A N 1
ATOM 699 C CA . VAL A 1 90 ? 8.323 -6.541 -14.426 1.00 83.62 90 VAL A CA 1
ATOM 700 C C . VAL A 1 90 ? 9.208 -7.694 -14.851 1.00 83.62 90 VAL A C 1
ATOM 702 O O . VAL A 1 90 ? 9.328 -7.973 -16.042 1.00 83.62 90 VAL A O 1
ATOM 705 N N . ASN A 1 91 ? 9.779 -8.385 -13.873 1.00 81.81 91 ASN A N 1
ATOM 706 C CA . ASN A 1 91 ? 10.442 -9.656 -14.096 1.00 81.81 91 ASN A CA 1
ATOM 707 C C . ASN A 1 91 ? 9.452 -10.775 -13.758 1.00 81.81 91 ASN A C 1
ATOM 709 O O . ASN A 1 91 ? 9.152 -11.004 -12.588 1.00 81.81 91 ASN A O 1
ATOM 713 N N . SER A 1 92 ? 8.930 -11.455 -14.780 1.00 80.50 92 SER A N 1
ATOM 714 C CA . SER A 1 92 ? 7.913 -12.504 -14.621 1.00 80.50 92 SER A CA 1
ATOM 715 C C . SER A 1 92 ? 8.378 -13.674 -13.755 1.00 80.50 92 SER A C 1
ATOM 717 O O . SER A 1 92 ? 7.545 -14.302 -13.113 1.00 80.50 92 SER A O 1
ATOM 719 N N . ALA A 1 93 ? 9.688 -13.934 -13.671 1.00 77.62 93 ALA A N 1
ATOM 720 C CA . ALA A 1 93 ? 10.244 -14.968 -12.800 1.00 77.62 93 ALA A CA 1
ATOM 721 C C . ALA A 1 93 ? 10.165 -14.613 -11.304 1.00 77.62 93 ALA A C 1
ATOM 723 O O . ALA A 1 93 ? 10.352 -15.485 -10.459 1.00 77.62 93 ALA A O 1
ATOM 724 N N . LEU A 1 94 ? 9.912 -13.343 -10.970 1.00 75.12 94 LEU A N 1
ATOM 725 C CA . LEU A 1 94 ? 9.808 -12.847 -9.594 1.00 75.12 94 LEU A CA 1
ATOM 726 C C . LEU A 1 94 ? 8.360 -12.585 -9.160 1.00 75.12 94 LEU A C 1
ATOM 728 O O . LEU A 1 94 ? 8.119 -12.275 -7.993 1.00 75.12 94 LEU A O 1
ATOM 732 N N . VAL A 1 95 ? 7.406 -12.678 -10.090 1.00 81.31 95 VAL A N 1
ATOM 733 C CA . VAL A 1 95 ? 5.981 -12.484 -9.815 1.00 81.31 95 VAL A CA 1
ATOM 734 C C . VAL A 1 95 ? 5.383 -13.819 -9.388 1.00 81.31 95 VAL A C 1
ATOM 736 O O . VAL A 1 95 ? 5.350 -14.770 -10.165 1.00 81.31 95 VAL A O 1
ATOM 739 N N . GLU A 1 96 ? 4.868 -13.879 -8.166 1.00 82.75 96 GLU A N 1
ATOM 740 C CA . GLU A 1 96 ? 4.128 -15.030 -7.655 1.00 82.75 96 GLU A CA 1
ATOM 741 C C . GLU A 1 96 ? 2.835 -14.537 -7.009 1.00 82.75 96 GLU A C 1
ATOM 743 O O . GLU A 1 96 ? 2.866 -13.727 -6.082 1.00 82.75 96 GLU A O 1
ATOM 748 N N . LYS A 1 97 ? 1.707 -15.028 -7.528 1.00 88.06 97 LYS A N 1
ATOM 749 C CA . LYS A 1 97 ? 0.375 -14.750 -6.989 1.00 88.06 97 LYS A CA 1
ATOM 750 C C . LYS A 1 97 ? 0.053 -15.706 -5.851 1.00 88.06 97 LYS A C 1
ATOM 752 O O . LYS A 1 97 ? 0.496 -16.855 -5.857 1.00 88.06 97 LYS A O 1
ATOM 757 N N . VAL A 1 98 ? -0.769 -15.238 -4.922 1.00 86.38 98 VAL A N 1
ATOM 758 C CA . VAL A 1 98 ? -1.360 -16.075 -3.881 1.00 86.38 98 VAL A CA 1
ATOM 759 C C . VAL A 1 98 ? -2.278 -17.091 -4.549 1.00 86.38 98 VAL A C 1
ATOM 761 O O . VAL A 1 98 ? -3.143 -16.732 -5.349 1.00 86.38 98 VAL A O 1
ATOM 764 N N . LYS A 1 99 ? -2.091 -18.372 -4.237 1.00 87.31 99 LYS A N 1
ATOM 765 C CA . LYS A 1 99 ? -2.980 -19.412 -4.749 1.00 87.31 99 LYS A CA 1
ATOM 766 C C . LYS A 1 99 ? -4.299 -19.401 -3.988 1.00 87.31 99 LYS A C 1
ATOM 768 O O . LYS A 1 99 ? -4.327 -19.141 -2.783 1.00 87.31 99 LYS A O 1
ATOM 773 N N . SER A 1 100 ? -5.391 -19.729 -4.670 1.00 85.38 100 SER A N 1
ATOM 774 C CA . SER A 1 100 ? -6.732 -19.714 -4.077 1.00 85.38 100 SER A CA 1
ATOM 775 C C . SER A 1 100 ? -6.842 -20.637 -2.857 1.00 85.38 100 SER A C 1
ATOM 777 O O . SER A 1 100 ? -7.486 -20.279 -1.875 1.00 85.38 100 SER A O 1
ATOM 779 N N . GLU A 1 101 ? -6.167 -21.788 -2.878 1.00 88.06 101 GLU A N 1
ATOM 780 C CA . GLU A 1 101 ? -6.112 -22.733 -1.759 1.00 88.06 101 GLU A CA 1
ATOM 781 C C . GLU A 1 101 ? -5.347 -22.201 -0.533 1.00 88.06 101 GLU A C 1
ATOM 783 O O . GLU A 1 101 ? -5.665 -22.566 0.597 1.00 88.06 101 GLU A O 1
ATOM 788 N N . GLU A 1 102 ? -4.371 -21.314 -0.736 1.00 85.94 102 GLU A N 1
ATOM 789 C CA . GLU A 1 102 ? -3.555 -20.726 0.333 1.00 85.94 102 GLU A CA 1
ATOM 790 C C . GLU A 1 102 ? -4.218 -19.474 0.923 1.00 85.94 102 GLU A C 1
ATOM 792 O O . GLU A 1 102 ? -4.023 -19.174 2.104 1.00 85.94 102 GLU A O 1
ATOM 797 N N . ARG A 1 103 ? -5.044 -18.763 0.139 1.00 89.62 103 ARG A N 1
ATOM 798 C CA . ARG A 1 103 ? -5.630 -17.465 0.510 1.00 89.62 103 ARG A CA 1
ATOM 799 C C . ARG A 1 103 ? -6.319 -17.464 1.874 1.00 89.62 103 ARG A C 1
ATOM 801 O O . ARG A 1 103 ? -6.106 -16.531 2.641 1.00 89.62 103 ARG A O 1
ATOM 808 N N . ASN A 1 104 ? -7.106 -18.495 2.184 1.00 85.81 104 ASN A N 1
ATOM 809 C CA . ASN A 1 104 ? -7.860 -18.589 3.444 1.00 85.81 104 ASN A CA 1
ATOM 810 C C . ASN A 1 104 ? -6.969 -18.829 4.673 1.00 85.81 104 ASN A C 1
ATOM 812 O O . ASN A 1 104 ? -7.416 -18.665 5.804 1.00 85.81 104 ASN A O 1
ATOM 816 N N . THR A 1 105 ? -5.719 -19.245 4.462 1.00 86.44 105 THR A N 1
ATOM 817 C CA . THR A 1 105 ? -4.744 -19.517 5.532 1.00 86.44 105 THR A CA 1
ATOM 818 C C . THR A 1 105 ? -3.744 -18.380 5.726 1.00 86.44 105 THR A C 1
ATOM 820 O O . THR A 1 105 ? -2.991 -18.379 6.700 1.00 86.44 105 THR A O 1
ATOM 823 N N . LEU A 1 106 ? -3.740 -17.405 4.813 1.00 87.31 106 LEU A N 1
ATOM 824 C CA . LEU A 1 106 ? -2.825 -16.273 4.813 1.00 87.31 106 LEU A CA 1
ATOM 825 C C . LEU A 1 106 ? -3.549 -14.994 5.220 1.00 87.31 106 LEU A C 1
ATOM 827 O O . LEU A 1 106 ? -4.643 -14.701 4.744 1.00 87.31 106 LEU A O 1
ATOM 831 N N . LYS A 1 107 ? -2.882 -14.194 6.053 1.00 88.88 107 LYS A N 1
ATOM 832 C CA . LYS A 1 107 ? -3.260 -12.804 6.302 1.00 88.88 107 LYS A CA 1
ATOM 833 C C . LYS A 1 107 ? -2.407 -11.903 5.412 1.00 88.88 107 LYS A C 1
ATOM 835 O O . LYS A 1 107 ? -1.195 -11.821 5.601 1.00 88.88 107 LYS A O 1
ATOM 840 N N . VAL A 1 108 ? -3.032 -11.249 4.442 1.00 90.75 108 VAL A N 1
ATOM 841 C CA . VAL A 1 108 ? -2.390 -10.348 3.484 1.00 90.75 108 VAL A CA 1
ATOM 842 C C . VAL A 1 108 ? -2.454 -8.922 4.019 1.00 90.75 108 VAL A C 1
ATOM 844 O O . VAL A 1 108 ? -3.533 -8.350 4.162 1.00 90.75 108 VAL A O 1
ATOM 847 N N . SER A 1 109 ? -1.294 -8.334 4.302 1.00 92.94 109 SER A N 1
ATOM 848 C CA . SER A 1 109 ? -1.183 -6.933 4.710 1.00 92.94 109 SER A CA 1
ATOM 849 C C . SER A 1 109 ? -0.372 -6.124 3.707 1.00 92.94 109 SER A C 1
ATOM 851 O O . SER A 1 109 ? 0.708 -6.558 3.307 1.00 92.94 109 SER A O 1
ATOM 853 N N . VAL A 1 110 ? -0.840 -4.925 3.379 1.00 92.88 110 VAL A N 1
ATOM 854 C CA . VAL A 1 110 ? -0.151 -3.974 2.498 1.00 92.88 110 VAL A CA 1
ATOM 855 C C . VAL A 1 110 ? 0.219 -2.723 3.287 1.00 92.88 110 VAL A C 1
ATOM 857 O O . VAL A 1 110 ? -0.587 -2.216 4.064 1.00 92.88 110 VAL A O 1
ATOM 860 N N . LYS A 1 111 ? 1.432 -2.198 3.078 1.00 93.00 111 LYS A N 1
ATOM 861 C CA . LYS A 1 111 ? 1.872 -0.913 3.638 1.00 93.00 111 LYS A CA 1
ATOM 862 C C . LYS A 1 111 ? 2.021 0.112 2.516 1.00 93.00 111 LYS A C 1
ATOM 864 O O . LYS A 1 111 ? 2.877 -0.046 1.650 1.00 93.00 111 LYS A O 1
ATOM 869 N N . LEU A 1 112 ? 1.207 1.165 2.550 1.00 92.75 112 LEU A N 1
ATOM 870 C CA . LEU A 1 112 ? 1.245 2.263 1.587 1.00 92.75 112 LEU A CA 1
ATOM 871 C C . LEU A 1 112 ? 2.101 3.406 2.131 1.00 92.75 112 LEU A C 1
ATOM 873 O O . LEU A 1 112 ? 1.816 3.956 3.195 1.00 92.75 112 LEU A O 1
ATOM 877 N N . PHE A 1 113 ? 3.132 3.782 1.379 1.00 90.81 113 PHE A N 1
ATOM 878 C CA . PHE A 1 113 ? 3.987 4.925 1.689 1.00 90.81 113 PHE A CA 1
ATOM 879 C C . PHE A 1 113 ? 3.469 6.166 0.966 1.00 90.81 113 PHE A C 1
ATOM 881 O O . PHE A 1 113 ? 3.440 6.222 -0.265 1.00 90.81 113 PHE A O 1
ATOM 888 N N . ILE A 1 114 ? 3.041 7.159 1.736 1.00 89.25 114 ILE A N 1
ATOM 889 C CA . ILE A 1 114 ? 2.411 8.369 1.221 1.00 89.25 114 ILE A CA 1
ATOM 890 C C . ILE A 1 114 ? 3.462 9.463 1.065 1.00 89.25 114 ILE A C 1
ATOM 892 O O . ILE A 1 114 ? 3.902 10.060 2.044 1.00 89.25 114 ILE A O 1
ATOM 896 N N . ASN A 1 115 ? 3.826 9.752 -0.182 1.00 83.06 115 ASN A N 1
ATOM 897 C CA . ASN A 1 115 ? 4.788 10.808 -0.511 1.00 83.06 115 ASN A CA 1
ATOM 898 C C . ASN A 1 115 ? 4.120 12.105 -0.993 1.00 83.06 115 ASN A C 1
ATOM 900 O O . ASN A 1 115 ? 4.745 13.160 -0.973 1.00 83.06 115 ASN A O 1
ATOM 904 N N . GLU A 1 116 ? 2.858 12.038 -1.421 1.00 83.38 116 GLU A N 1
ATOM 905 C CA . GLU A 1 116 ? 2.090 13.174 -1.932 1.00 83.38 116 GLU A CA 1
ATOM 906 C C . GLU A 1 116 ? 0.624 13.064 -1.496 1.00 83.38 116 GLU A C 1
ATOM 908 O O . GLU A 1 116 ? 0.072 11.966 -1.392 1.00 83.38 116 GLU A O 1
ATOM 913 N N . GLU A 1 117 ? -0.034 14.205 -1.287 1.00 85.44 117 GLU A N 1
ATOM 914 C CA . GLU A 1 117 ? -1.454 14.273 -0.926 1.00 85.44 117 GLU A CA 1
ATOM 915 C C . GLU A 1 117 ? -2.344 14.080 -2.167 1.00 85.44 117 GLU A C 1
ATOM 917 O O . GLU A 1 117 ? -2.927 15.016 -2.714 1.00 85.44 117 GLU A O 1
ATOM 922 N N . LYS A 1 118 ? -2.417 12.837 -2.653 1.00 90.12 118 LYS A N 1
ATOM 923 C CA . LYS A 1 118 ? -3.238 12.443 -3.808 1.00 90.12 118 LYS A CA 1
ATOM 924 C C . LYS A 1 118 ? -4.179 11.298 -3.431 1.00 90.12 118 LYS A C 1
ATOM 926 O O . LYS A 1 118 ? -3.841 10.138 -3.645 1.00 90.12 118 LYS A O 1
ATOM 931 N N . PRO A 1 119 ? -5.382 11.596 -2.911 1.00 89.81 119 PRO A N 1
ATOM 932 C CA . PRO A 1 119 ? -6.304 10.569 -2.418 1.00 89.81 119 PRO A CA 1
ATOM 933 C C . PRO A 1 119 ? -6.736 9.562 -3.489 1.00 89.81 119 PRO A C 1
ATOM 935 O O . PRO A 1 119 ? -6.865 8.379 -3.196 1.00 89.81 119 PRO A O 1
ATOM 938 N N . HIS A 1 120 ? -6.889 10.000 -4.745 1.00 88.62 120 HIS A N 1
ATOM 939 C CA . HIS A 1 120 ? -7.248 9.115 -5.861 1.00 88.62 120 HIS A CA 1
ATOM 940 C C . HIS A 1 120 ? -6.233 7.982 -6.084 1.00 88.62 120 HIS A C 1
ATOM 942 O O . HIS A 1 120 ? -6.626 6.882 -6.466 1.00 88.62 120 HIS A O 1
ATOM 948 N N . ASN A 1 121 ? -4.955 8.205 -5.753 1.00 90.88 121 ASN A N 1
ATOM 949 C CA . ASN A 1 121 ? -3.917 7.184 -5.880 1.00 90.88 121 ASN A CA 1
ATOM 950 C C . ASN A 1 121 ? -4.131 6.004 -4.923 1.00 90.88 121 ASN A C 1
ATOM 952 O O . ASN A 1 121 ? -3.582 4.936 -5.168 1.00 90.88 121 ASN A O 1
ATOM 956 N N . ILE A 1 122 ? -4.903 6.169 -3.840 1.00 94.50 122 ILE A N 1
ATOM 957 C CA . ILE A 1 122 ? -5.167 5.088 -2.882 1.00 94.50 122 ILE A CA 1
ATOM 958 C C . ILE A 1 122 ? -5.942 3.958 -3.554 1.00 94.50 122 ILE A C 1
ATOM 960 O O . ILE A 1 122 ? -5.532 2.805 -3.470 1.00 94.50 122 ILE A O 1
ATOM 964 N N . GLN A 1 123 ? -7.031 4.281 -4.256 1.00 94.12 123 GLN A N 1
ATOM 965 C CA . GLN A 1 123 ? -7.838 3.267 -4.935 1.00 94.12 123 GLN A CA 1
ATOM 966 C C . GLN A 1 123 ? -7.038 2.577 -6.042 1.00 94.12 123 GLN A C 1
ATOM 968 O O . GLN A 1 123 ? -7.043 1.351 -6.136 1.00 94.12 123 GLN A O 1
ATOM 973 N N . GLU A 1 124 ? -6.301 3.354 -6.841 1.00 92.81 124 GLU A N 1
ATOM 974 C CA . GLU A 1 124 ? -5.445 2.809 -7.898 1.00 92.81 124 GLU A CA 1
ATOM 975 C C . GLU A 1 124 ? -4.366 1.872 -7.340 1.00 92.81 124 GLU A C 1
ATOM 977 O O . GLU A 1 124 ? -4.146 0.797 -7.900 1.00 92.81 124 GLU A O 1
ATOM 982 N N . ALA A 1 125 ? -3.724 2.244 -6.227 1.00 92.81 125 ALA A N 1
ATOM 983 C CA . ALA A 1 125 ? -2.728 1.412 -5.560 1.00 92.81 125 ALA A CA 1
ATOM 984 C C .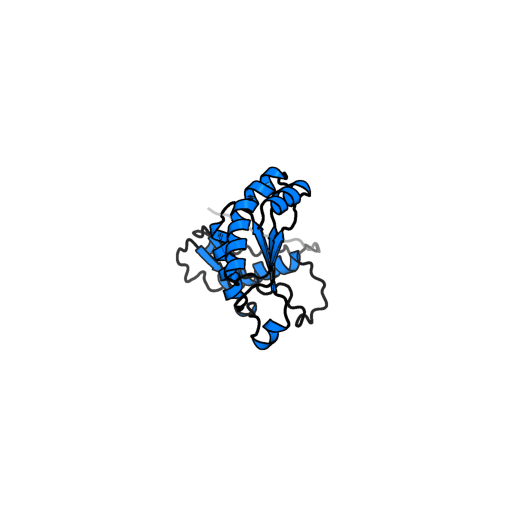 ALA A 1 125 ? -3.343 0.108 -5.038 1.00 92.81 125 ALA A C 1
ATOM 986 O O . ALA A 1 125 ? -2.837 -0.966 -5.347 1.00 92.81 125 ALA A O 1
ATOM 987 N N . ILE A 1 126 ? -4.480 0.180 -4.340 1.00 95.62 126 ILE A N 1
ATOM 988 C CA . ILE A 1 126 ? -5.144 -1.005 -3.785 1.00 95.62 126 ILE A CA 1
ATOM 989 C C . ILE A 1 126 ? -5.607 -1.966 -4.883 1.00 95.62 126 ILE A C 1
ATOM 991 O O . ILE A 1 126 ? -5.308 -3.156 -4.814 1.00 95.62 126 ILE A O 1
ATOM 995 N N . PHE A 1 127 ? -6.279 -1.487 -5.933 1.00 95.56 127 PHE A N 1
ATOM 996 C CA . PHE A 1 127 ? -6.716 -2.368 -7.025 1.00 95.56 127 PHE A CA 1
ATOM 997 C C . PHE A 1 127 ? -5.547 -2.993 -7.780 1.00 95.56 127 PHE A C 1
ATOM 999 O O . PHE A 1 127 ? -5.630 -4.130 -8.262 1.00 95.56 127 PHE A O 1
ATOM 1006 N N . ARG A 1 128 ? -4.434 -2.266 -7.862 1.00 91.62 128 ARG A N 1
ATOM 1007 C CA . ARG A 1 128 ? -3.203 -2.807 -8.407 1.00 91.62 128 ARG A CA 1
ATOM 1008 C C . ARG A 1 128 ? -2.633 -3.908 -7.519 1.00 91.62 128 ARG A C 1
ATOM 1010 O O . ARG A 1 128 ? -2.315 -4.965 -8.058 1.00 91.62 128 ARG A O 1
ATOM 1017 N N . ASP A 1 129 ? -2.568 -3.705 -6.208 1.00 92.50 129 ASP A N 1
ATOM 1018 C CA . ASP A 1 129 ? -2.083 -4.714 -5.264 1.00 92.50 129 ASP A CA 1
ATOM 1019 C C . ASP A 1 129 ? -2.948 -5.981 -5.307 1.00 92.50 129 ASP A C 1
ATOM 1021 O O . ASP A 1 129 ? -2.410 -7.082 -5.404 1.00 92.50 129 ASP A O 1
ATOM 1025 N N . LEU A 1 130 ? -4.280 -5.849 -5.361 1.00 94.25 130 LEU A N 1
ATOM 1026 C CA . LEU A 1 130 ? -5.201 -6.979 -5.565 1.00 94.25 130 LEU A CA 1
ATOM 1027 C C . LEU A 1 130 ? -4.870 -7.761 -6.846 1.00 94.25 130 LEU A C 1
ATOM 1029 O O . LEU A 1 130 ? -4.747 -8.988 -6.838 1.00 94.25 130 LEU A O 1
ATOM 1033 N N . THR A 1 131 ? -4.656 -7.046 -7.954 1.00 92.19 131 THR A N 1
ATOM 1034 C CA . THR A 1 131 ? -4.346 -7.649 -9.258 1.00 92.19 131 THR A CA 1
ATOM 1035 C C . THR A 1 131 ? -2.985 -8.349 -9.266 1.00 92.19 131 THR A C 1
ATOM 1037 O O . THR A 1 131 ? -2.848 -9.442 -9.834 1.00 92.19 131 THR A O 1
ATOM 1040 N N . GLU A 1 132 ? -1.973 -7.715 -8.671 1.00 87.88 132 GLU A N 1
ATOM 1041 C CA . GLU A 1 132 ? -0.591 -8.196 -8.636 1.00 87.88 132 GLU A CA 1
ATOM 1042 C C . GLU A 1 132 ? -0.439 -9.391 -7.692 1.00 87.88 132 GLU A C 1
ATOM 1044 O O . GLU A 1 132 ? 0.181 -10.381 -8.081 1.00 87.88 132 GLU A O 1
ATOM 1049 N N . LEU A 1 133 ? -1.099 -9.364 -6.531 1.00 89.44 133 LEU A N 1
ATOM 1050 C CA . LEU A 1 133 ? -1.141 -10.481 -5.584 1.00 89.44 133 LEU A CA 1
ATOM 1051 C C . LEU A 1 133 ? -2.099 -11.597 -6.020 1.00 89.44 133 LEU A C 1
ATOM 1053 O O . LEU A 1 133 ? -1.943 -12.733 -5.578 1.00 89.44 133 LEU A O 1
ATOM 1057 N N . GLY A 1 134 ? -3.063 -11.307 -6.899 1.00 91.56 134 GLY A N 1
ATOM 1058 C CA . GLY A 1 134 ? -4.076 -12.273 -7.326 1.00 91.56 134 GLY A CA 1
ATOM 1059 C C . GLY A 1 134 ? -5.089 -12.602 -6.233 1.00 91.56 134 GLY A C 1
ATOM 1060 O O . GLY A 1 134 ? -5.478 -13.758 -6.104 1.00 91.56 134 GLY A O 1
ATOM 1061 N N . VAL A 1 135 ? -5.476 -11.605 -5.438 1.00 93.69 135 VAL A N 1
ATOM 1062 C CA . VAL A 1 135 ? -6.440 -11.751 -4.340 1.00 93.69 135 VAL A CA 1
ATOM 1063 C C . VAL A 1 135 ? -7.621 -10.812 -4.549 1.00 93.69 135 VAL A C 1
ATOM 1065 O O . VAL A 1 135 ? -7.461 -9.734 -5.112 1.00 93.69 135 VAL A O 1
ATOM 1068 N N . ASP A 1 136 ? -8.795 -11.208 -4.060 1.00 94.81 136 ASP A N 1
ATOM 1069 C CA . ASP A 1 136 ? -10.017 -10.402 -4.193 1.00 94.81 136 ASP A CA 1
ATOM 1070 C C . ASP A 1 136 ? -10.146 -9.328 -3.099 1.00 94.81 136 ASP A C 1
ATOM 1072 O O . ASP A 1 136 ? -10.855 -8.340 -3.277 1.00 94.81 136 ASP A O 1
ATOM 1076 N N . TYR A 1 137 ? -9.443 -9.504 -1.973 1.00 95.81 137 TYR A N 1
ATOM 1077 C CA . TYR A 1 137 ? -9.428 -8.557 -0.857 1.00 95.81 137 TYR A CA 1
ATOM 1078 C C . TYR A 1 137 ? -8.099 -8.593 -0.080 1.00 95.81 137 TYR A C 1
ATOM 1080 O O . TYR A 1 137 ? -7.430 -9.635 -0.014 1.00 95.81 137 TYR A O 1
ATOM 1088 N N . ILE A 1 138 ? -7.743 -7.468 0.547 1.00 96.44 138 ILE A N 1
ATOM 1089 C CA . ILE A 1 138 ? -6.585 -7.310 1.446 1.00 96.44 138 ILE A CA 1
ATOM 1090 C C . ILE A 1 138 ? -7.073 -7.313 2.897 1.00 96.44 138 ILE A C 1
ATOM 1092 O O . ILE A 1 138 ? -8.015 -6.602 3.232 1.00 96.44 138 ILE A O 1
ATOM 1096 N N . ASP A 1 139 ? -6.429 -8.077 3.783 1.00 96.12 139 ASP A N 1
ATOM 1097 C CA . ASP A 1 139 ? -6.860 -8.164 5.183 1.00 96.12 139 ASP A CA 1
ATOM 1098 C C . ASP A 1 139 ? -6.550 -6.883 5.961 1.00 96.12 139 ASP A C 1
ATOM 1100 O O . ASP A 1 139 ? -7.369 -6.456 6.766 1.00 96.12 139 ASP A O 1
ATOM 1104 N N . VAL A 1 140 ? -5.379 -6.270 5.746 1.00 96.56 140 VAL A N 1
ATOM 1105 C CA . VAL A 1 140 ? -4.985 -5.035 6.446 1.00 96.56 140 VAL A CA 1
ATOM 1106 C C . VAL A 1 140 ? -4.238 -4.082 5.521 1.00 96.56 140 VAL A C 1
ATOM 1108 O O . VAL A 1 140 ? -3.234 -4.465 4.922 1.00 96.56 140 VAL A O 1
ATOM 1111 N N . VAL A 1 141 ? -4.651 -2.817 5.472 1.00 96.81 141 VAL A N 1
ATOM 1112 C CA . VAL A 1 141 ? -3.883 -1.745 4.821 1.00 96.81 141 VAL A CA 1
ATOM 1113 C C . VAL A 1 141 ? -3.317 -0.796 5.869 1.00 96.81 141 VAL A C 1
ATOM 1115 O O . VAL A 1 141 ? -4.047 -0.239 6.683 1.00 96.81 141 VAL A O 1
ATOM 1118 N N . VAL A 1 142 ? -2.005 -0.581 5.838 1.00 95.81 142 VAL A N 1
ATOM 1119 C CA . VAL A 1 142 ? -1.287 0.312 6.751 1.00 95.81 142 VAL A CA 1
ATOM 1120 C C . VAL A 1 142 ? -0.800 1.536 5.984 1.00 95.81 142 VAL A C 1
ATOM 1122 O O . VAL A 1 142 ? 0.051 1.418 5.106 1.00 95.81 142 VAL A O 1
ATOM 1125 N N . LEU A 1 143 ? -1.283 2.724 6.332 1.00 94.31 143 LEU A N 1
ATOM 1126 C CA . LEU A 1 143 ? -0.745 3.975 5.806 1.00 94.31 143 LEU A CA 1
ATOM 1127 C C . LEU A 1 143 ? 0.506 4.395 6.580 1.00 94.31 143 LEU A C 1
ATOM 1129 O O . LEU A 1 143 ? 0.520 4.393 7.808 1.00 94.31 143 LEU A O 1
ATOM 1133 N N . SER A 1 144 ? 1.546 4.801 5.863 1.00 92.00 144 SER A N 1
ATOM 1134 C CA . SER A 1 144 ? 2.784 5.336 6.424 1.00 92.00 144 SER A CA 1
ATOM 1135 C C . SER A 1 144 ? 3.067 6.690 5.805 1.00 92.00 144 SER A C 1
ATOM 1137 O O . SER A 1 144 ? 3.086 6.847 4.583 1.00 92.00 144 SER A O 1
ATOM 1139 N N . ILE A 1 145 ? 3.251 7.672 6.676 1.00 88.38 145 ILE A N 1
ATOM 1140 C CA . ILE A 1 145 ? 3.599 9.043 6.322 1.00 88.38 145 ILE A CA 1
ATOM 1141 C C . ILE A 1 145 ? 5.038 9.289 6.784 1.00 88.38 145 ILE A C 1
ATOM 1143 O O . ILE A 1 145 ? 5.452 8.717 7.795 1.00 88.38 145 ILE A O 1
ATOM 1147 N N . PRO A 1 146 ? 5.807 10.149 6.093 1.00 84.56 146 PRO A N 1
ATOM 1148 C CA . PRO A 1 146 ? 7.133 10.519 6.549 1.00 84.56 146 PRO A CA 1
ATOM 1149 C C . PRO A 1 146 ? 7.142 10.974 8.027 1.00 84.56 146 PRO A C 1
ATOM 1151 O O . PRO A 1 146 ? 6.425 11.915 8.391 1.00 84.56 146 PRO A O 1
ATOM 1154 N N . PRO A 1 147 ? 7.960 10.344 8.893 1.00 77.88 147 PRO A N 1
ATOM 1155 C CA . PRO A 1 147 ? 7.893 10.530 10.349 1.00 77.88 147 PRO A CA 1
ATOM 1156 C C . PRO A 1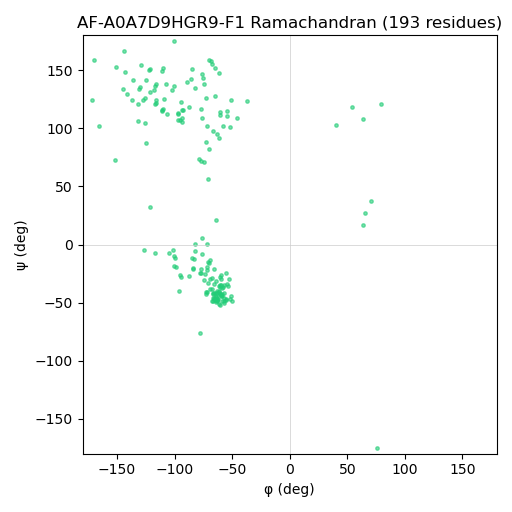 147 ? 8.353 11.918 10.816 1.00 77.88 147 PRO A C 1
ATOM 1158 O O . PRO A 1 147 ? 8.137 12.289 11.963 1.00 77.88 147 PRO A O 1
ATOM 1161 N N . PHE A 1 148 ? 9.002 12.690 9.942 1.00 83.38 148 PHE A N 1
ATOM 1162 C CA . PHE A 1 148 ? 9.511 14.029 10.245 1.00 83.38 148 PHE A CA 1
ATOM 1163 C C . PHE A 1 148 ? 8.450 15.137 10.136 1.00 83.38 148 PHE A C 1
ATOM 1165 O O . PHE A 1 148 ? 8.743 16.293 10.440 1.00 83.38 148 PHE A O 1
ATOM 1172 N N . LEU A 1 149 ? 7.234 14.822 9.682 1.00 86.38 149 LEU A N 1
ATOM 1173 C CA . LEU A 1 149 ? 6.136 15.786 9.632 1.00 86.38 149 LEU A CA 1
ATOM 1174 C C . LEU A 1 149 ? 5.557 16.021 11.033 1.00 86.38 149 LEU A C 1
ATOM 1176 O O . LEU A 1 149 ? 5.443 15.096 11.834 1.00 86.38 149 LEU A O 1
ATOM 1180 N N . CYS A 1 150 ? 5.152 17.259 11.331 1.00 89.62 150 CYS A N 1
ATOM 1181 C CA . CYS A 1 150 ? 4.486 17.557 12.599 1.00 89.62 150 CYS A CA 1
ATOM 1182 C C . CYS A 1 150 ? 3.074 16.947 12.648 1.00 89.62 150 CYS A C 1
ATOM 1184 O O . CYS A 1 150 ? 2.466 16.696 11.606 1.00 89.62 150 CYS A O 1
ATOM 1186 N N . ALA A 1 151 ? 2.533 16.755 13.855 1.00 86.50 151 ALA A N 1
ATOM 1187 C CA . ALA A 1 151 ? 1.260 16.067 14.082 1.00 86.50 151 ALA A CA 1
ATOM 1188 C C . ALA A 1 151 ? 0.093 16.616 13.240 1.00 86.50 151 ALA A C 1
ATOM 1190 O O . ALA A 1 151 ? -0.617 15.849 12.590 1.00 86.50 151 ALA A O 1
ATOM 1191 N N . ASP A 1 152 ? -0.067 17.942 13.193 1.00 88.38 152 ASP A N 1
ATOM 1192 C CA . ASP A 1 152 ? -1.144 18.581 12.428 1.00 88.38 152 ASP A CA 1
ATOM 1193 C C . ASP A 1 152 ? -0.983 18.358 10.917 1.00 88.38 152 ASP A C 1
ATOM 1195 O O . ASP A 1 152 ? -1.968 18.166 10.202 1.00 88.38 152 ASP A O 1
ATOM 1199 N N . THR A 1 153 ? 0.261 18.311 10.428 1.00 89.69 153 THR A N 1
ATOM 1200 C CA . THR A 1 153 ? 0.545 18.011 9.018 1.00 89.69 153 THR A CA 1
ATOM 1201 C C . THR A 1 153 ? 0.294 16.533 8.722 1.00 89.69 153 THR A C 1
ATOM 1203 O O . THR A 1 153 ? -0.340 16.225 7.718 1.00 89.69 153 THR A O 1
ATOM 1206 N N . GLN A 1 154 ? 0.711 15.616 9.606 1.00 90.12 154 GLN A N 1
ATOM 1207 C CA . GLN A 1 154 ? 0.415 14.183 9.474 1.00 90.12 154 GLN A CA 1
ATOM 1208 C C . GLN A 1 154 ? -1.095 13.938 9.368 1.00 90.12 154 GLN A C 1
ATOM 1210 O O . GLN A 1 154 ? -1.546 13.241 8.460 1.00 90.12 154 GLN A O 1
ATOM 1215 N N . PHE A 1 155 ? -1.886 14.546 10.257 1.00 90.69 155 PHE A N 1
ATOM 1216 C CA . PHE A 1 155 ? -3.339 14.412 10.228 1.00 90.69 155 PHE A CA 1
ATOM 1217 C C . PHE A 1 155 ? -3.959 15.050 8.980 1.00 90.69 155 PHE A C 1
ATOM 1219 O O . PHE A 1 155 ? -4.790 14.413 8.334 1.00 90.69 155 PHE A O 1
ATOM 1226 N N . SER A 1 156 ? -3.547 16.270 8.611 1.00 91.38 156 SER A N 1
ATOM 1227 C CA . SER A 1 156 ? -4.060 16.952 7.414 1.00 91.38 156 SER A CA 1
ATOM 1228 C C . SER A 1 156 ? -3.833 16.124 6.153 1.00 91.38 156 SER A C 1
ATOM 1230 O O . SER A 1 156 ? -4.768 15.943 5.378 1.00 91.38 156 SER A O 1
ATOM 1232 N N . VAL A 1 157 ? -2.623 15.577 5.993 1.00 90.44 157 VAL A N 1
ATOM 1233 C CA . VAL A 1 157 ? -2.259 14.728 4.856 1.00 90.44 157 VAL A CA 1
ATOM 1234 C C . VAL A 1 157 ? -3.068 13.436 4.882 1.00 90.44 157 VAL A C 1
ATOM 1236 O O . VAL A 1 157 ? -3.652 13.073 3.871 1.00 90.44 157 VAL A O 1
ATOM 1239 N N . ILE A 1 158 ? -3.166 12.730 6.014 1.00 91.94 158 ILE A N 1
ATOM 1240 C CA . ILE A 1 158 ? -3.811 11.408 6.008 1.00 91.94 158 ILE A CA 1
ATOM 1241 C C . ILE A 1 158 ? -5.326 11.465 5.898 1.00 91.94 158 ILE A C 1
ATOM 1243 O O . ILE A 1 158 ? -5.925 10.550 5.345 1.00 91.94 158 ILE A O 1
ATOM 1247 N N . LYS A 1 159 ? -5.960 12.513 6.421 1.00 93.19 159 LYS A N 1
ATOM 1248 C CA . LYS A 1 159 ? -7.417 12.627 6.503 1.00 93.19 159 LYS A CA 1
ATOM 1249 C C . LYS A 1 159 ? -8.138 12.333 5.177 1.00 93.19 159 LYS A C 1
ATOM 1251 O O . LYS A 1 159 ? -9.106 11.570 5.206 1.00 93.19 159 LYS A O 1
ATOM 1256 N N . PRO A 1 160 ? -7.745 12.901 4.023 1.00 94.38 160 PRO A N 1
ATOM 1257 C CA . PRO A 1 160 ? -8.403 12.576 2.764 1.00 94.38 160 PRO A CA 1
ATOM 1258 C C . PRO A 1 160 ? -8.085 11.156 2.259 1.00 94.38 160 PRO A C 1
ATOM 1260 O O . PRO A 1 160 ? -8.981 10.518 1.714 1.00 94.38 160 PRO A O 1
ATOM 1263 N N . MET A 1 161 ? -6.884 10.617 2.494 1.00 94.19 161 MET A N 1
ATOM 1264 C CA . MET A 1 161 ? -6.540 9.226 2.149 1.00 94.19 161 MET A CA 1
ATOM 1265 C C . MET A 1 161 ? -7.306 8.215 3.006 1.00 94.19 161 MET A C 1
ATOM 1267 O O . MET A 1 161 ? -7.765 7.194 2.502 1.00 94.19 161 MET A O 1
ATOM 1271 N N . TRP A 1 162 ? -7.491 8.523 4.288 1.00 95.69 162 TRP A N 1
ATOM 1272 C CA . TRP A 1 162 ? -8.248 7.709 5.23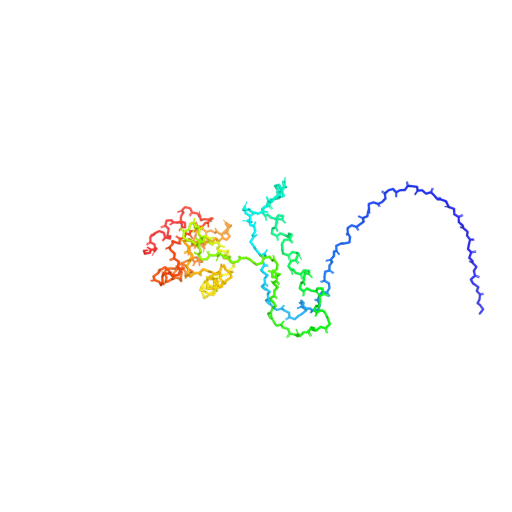1 1.00 95.69 162 TRP A CA 1
ATOM 1273 C C . TRP A 1 162 ? -9.694 7.524 4.774 1.00 95.69 162 TRP A C 1
ATOM 1275 O O . TRP A 1 162 ? -10.187 6.404 4.756 1.00 95.69 162 TRP A O 1
ATOM 1285 N N . LYS A 1 163 ? -10.345 8.593 4.296 1.00 95.88 163 LYS A N 1
ATOM 1286 C CA . LYS A 1 163 ? -11.700 8.503 3.726 1.00 95.88 163 LYS A CA 1
ATOM 1287 C C . LYS A 1 163 ? -11.782 7.579 2.513 1.00 95.88 163 LYS A C 1
ATOM 1289 O O . LYS A 1 163 ? -12.803 6.932 2.316 1.00 95.88 163 LYS A O 1
ATOM 1294 N N . GLU A 1 164 ? -10.756 7.561 1.664 1.00 96.25 164 GLU A N 1
ATOM 1295 C CA . GLU A 1 164 ? -10.731 6.644 0.519 1.00 96.25 164 GLU A CA 1
ATOM 1296 C C . GLU A 1 164 ? -10.563 5.193 0.973 1.00 96.25 164 GLU A C 1
ATOM 1298 O O . GLU A 1 164 ? -11.229 4.312 0.437 1.00 96.25 164 GLU A O 1
ATOM 1303 N N . LEU A 1 165 ? -9.753 4.947 2.005 1.00 96.25 165 LEU A N 1
ATOM 1304 C CA . LEU A 1 165 ? -9.645 3.624 2.613 1.00 96.25 165 LEU A CA 1
ATOM 1305 C C . LEU A 1 165 ? -10.942 3.173 3.297 1.00 96.25 165 LEU A C 1
ATOM 1307 O O . LEU A 1 165 ? -11.338 2.029 3.108 1.00 96.25 165 LEU A O 1
ATOM 1311 N N . GLU A 1 166 ? -11.638 4.052 4.024 1.00 96.81 166 GLU A N 1
ATOM 1312 C CA . GLU A 1 166 ? -12.942 3.739 4.635 1.00 96.81 166 GLU A CA 1
ATOM 1313 C C . GLU A 1 166 ? -13.958 3.276 3.578 1.00 96.81 166 GLU A C 1
ATOM 1315 O O . GLU A 1 166 ? -14.632 2.268 3.773 1.00 96.81 166 GLU A O 1
ATOM 1320 N N . LYS A 1 167 ? -14.007 3.928 2.406 1.00 96.75 167 LYS A N 1
ATOM 1321 C CA . LYS A 1 167 ? -14.856 3.473 1.287 1.00 96.75 167 LYS A CA 1
ATOM 1322 C C . LYS A 1 167 ? -14.478 2.074 0.799 1.00 96.75 167 LYS A C 1
ATOM 1324 O O . LYS A 1 167 ? -15.356 1.289 0.459 1.00 96.75 167 LYS A O 1
ATOM 1329 N N . LEU A 1 168 ? -13.184 1.762 0.728 1.00 97.19 168 LEU A N 1
ATOM 1330 C CA . LEU A 1 168 ? -12.713 0.443 0.293 1.00 97.19 168 LEU A CA 1
ATOM 1331 C C . LEU A 1 168 ? -13.031 -0.650 1.323 1.00 97.19 168 LEU A C 1
ATOM 1333 O O . LEU A 1 168 ? -13.279 -1.791 0.928 1.00 97.19 168 LEU A O 1
ATOM 1337 N N . VAL A 1 169 ? -13.083 -0.295 2.611 1.00 97.25 169 VAL A N 1
ATOM 1338 C CA . VAL A 1 169 ? -13.584 -1.170 3.680 1.00 97.25 169 VAL A CA 1
ATOM 1339 C C . VAL A 1 169 ? -15.084 -1.411 3.524 1.00 97.25 169 VAL A C 1
ATOM 1341 O O . VAL A 1 169 ? -15.520 -2.559 3.493 1.00 97.25 169 VAL A O 1
ATOM 1344 N N . GLU A 1 170 ? -15.877 -0.355 3.318 1.00 97.00 170 GLU A N 1
ATOM 1345 C CA . GLU A 1 170 ? -17.321 -0.473 3.049 1.00 97.00 170 GLU A CA 1
ATOM 1346 C C . GLU A 1 170 ? -17.613 -1.347 1.814 1.00 97.00 170 GLU A C 1
ATOM 1348 O O . GLU A 1 170 ? -18.586 -2.099 1.785 1.00 97.00 170 GLU A O 1
ATOM 1353 N N . GLN A 1 171 ? -16.748 -1.286 0.799 1.00 96.94 171 GLN A N 1
ATOM 1354 C CA . GLN A 1 171 ? -16.831 -2.089 -0.424 1.00 96.94 171 GLN A CA 1
ATOM 1355 C C . GLN A 1 171 ? -16.252 -3.508 -0.289 1.00 96.94 171 GLN A C 1
ATOM 1357 O O . GLN A 1 171 ? -16.294 -4.264 -1.256 1.00 96.94 171 GLN A O 1
ATOM 1362 N N . SER A 1 172 ? -15.740 -3.891 0.887 1.00 96.94 172 SER A N 1
ATOM 1363 C CA . SER A 1 172 ? -15.137 -5.207 1.168 1.00 96.94 172 SER A CA 1
ATOM 1364 C C . SER A 1 172 ? -13.860 -5.540 0.379 1.00 96.94 172 SER A C 1
ATOM 1366 O O . SER A 1 172 ? -13.442 -6.696 0.353 1.00 96.94 172 SER A O 1
ATOM 1368 N N . TYR A 1 173 ? -13.199 -4.548 -0.229 1.00 97.62 173 TYR A N 1
ATOM 1369 C CA . TYR A 1 173 ? -11.873 -4.739 -0.838 1.00 97.62 173 TYR A CA 1
ATOM 1370 C C . TYR A 1 173 ? -10.753 -4.764 0.208 1.00 97.62 173 TYR A C 1
ATOM 1372 O O . TYR A 1 173 ? -9.682 -5.327 -0.030 1.00 97.62 173 TYR A O 1
ATOM 1380 N N . VAL A 1 174 ? -10.994 -4.143 1.365 1.00 97.75 174 VAL A N 1
ATOM 1381 C CA . VAL A 1 174 ? -10.063 -4.067 2.493 1.00 97.75 174 VAL A CA 1
ATOM 1382 C C . VAL A 1 174 ? -10.792 -4.488 3.769 1.00 97.75 174 VAL A C 1
ATOM 1384 O O . VAL A 1 174 ? -11.924 -4.076 3.985 1.00 97.75 174 VAL A O 1
ATOM 1387 N N . GLY A 1 175 ? -10.158 -5.311 4.605 1.00 96.81 175 GLY A N 1
ATOM 1388 C CA . GLY A 1 175 ? -10.692 -5.703 5.912 1.00 96.81 175 GLY A CA 1
ATOM 1389 C C . GLY A 1 175 ? -10.498 -4.605 6.956 1.00 96.81 175 GLY A C 1
ATOM 1390 O O . GLY A 1 175 ? -11.430 -3.882 7.293 1.00 96.81 175 GLY A O 1
ATOM 1391 N N . ASP A 1 176 ? -9.265 -4.466 7.439 1.00 96.94 176 ASP A N 1
ATOM 1392 C CA . ASP A 1 176 ? -8.874 -3.471 8.436 1.00 96.94 176 ASP A CA 1
ATOM 1393 C C . ASP A 1 176 ? -7.969 -2.389 7.831 1.00 96.94 176 ASP A C 1
ATOM 1395 O O . ASP A 1 176 ? -7.185 -2.629 6.907 1.00 96.94 176 ASP A O 1
ATOM 1399 N N . ILE A 1 177 ? -8.012 -1.190 8.413 1.00 96.81 177 ILE A N 1
ATOM 1400 C CA . ILE A 1 177 ? -7.139 -0.072 8.042 1.00 96.81 177 ILE A CA 1
ATOM 1401 C C . ILE A 1 177 ? -6.387 0.446 9.266 1.00 96.81 177 ILE A C 1
ATOM 1403 O O . ILE A 1 177 ? -6.913 0.498 10.376 1.00 96.81 177 ILE A O 1
ATOM 1407 N N . ALA A 1 178 ? -5.125 0.813 9.072 1.00 95.50 178 ALA A N 1
ATOM 1408 C CA . ALA A 1 178 ? -4.231 1.231 10.140 1.00 95.50 178 ALA A CA 1
ATOM 1409 C C . ALA A 1 178 ? -3.284 2.344 9.681 1.00 95.50 178 ALA A C 1
ATOM 1411 O O . ALA A 1 178 ? -3.116 2.608 8.490 1.00 95.50 178 ALA A O 1
ATOM 1412 N N . VAL A 1 179 ? -2.628 2.978 10.651 1.00 94.38 179 VAL A N 1
ATOM 1413 C CA . VAL A 1 179 ? -1.564 3.960 10.425 1.00 94.38 179 VAL A CA 1
ATOM 1414 C C . VAL A 1 179 ? -0.273 3.517 11.101 1.00 94.38 179 VAL A C 1
ATOM 1416 O O . VAL A 1 179 ? -0.289 2.823 12.116 1.00 94.38 179 VAL A O 1
ATOM 1419 N N . CYS A 1 180 ? 0.853 3.933 10.540 1.00 91.06 180 CYS A N 1
ATOM 1420 C CA . CYS A 1 180 ? 2.194 3.726 11.064 1.00 91.06 180 CYS A CA 1
ATOM 1421 C C . CYS A 1 180 ? 2.929 5.068 11.097 1.00 91.06 180 CYS A C 1
ATOM 1423 O O . CYS A 1 180 ? 2.606 5.967 10.322 1.00 91.06 180 CYS A O 1
ATOM 1425 N N . ASP A 1 181 ? 3.919 5.187 11.982 1.00 86.06 181 ASP A N 1
ATOM 1426 C CA . ASP A 1 181 ? 4.787 6.369 12.080 1.00 86.06 181 ASP A CA 1
ATOM 1427 C C . ASP A 1 181 ? 4.044 7.659 12.517 1.00 86.06 181 ASP A C 1
ATOM 1429 O O . ASP A 1 181 ? 4.446 8.781 12.209 1.00 86.06 181 ASP A O 1
ATOM 1433 N N . PHE A 1 182 ? 2.946 7.492 13.268 1.00 88.31 182 PHE A N 1
ATOM 1434 C CA . PHE A 1 182 ? 2.096 8.575 13.778 1.00 88.31 182 PHE A CA 1
ATOM 1435 C C . PHE A 1 182 ? 2.548 9.091 15.142 1.00 88.31 182 PHE A C 1
ATOM 1437 O O . PHE A 1 182 ? 2.852 8.308 16.044 1.00 88.31 182 PHE A O 1
ATOM 1444 N N . SER A 1 183 ? 2.491 10.414 15.328 1.00 89.94 183 SER A N 1
ATOM 1445 C CA . SER A 1 183 ? 2.564 11.002 16.667 1.00 89.94 183 SER A CA 1
ATOM 1446 C C . SER A 1 183 ? 1.310 10.652 17.482 1.00 89.94 183 SER A C 1
ATOM 1448 O O . SER A 1 183 ? 0.228 10.405 16.937 1.00 89.94 183 SER A O 1
ATOM 1450 N N . MET A 1 184 ? 1.427 10.668 18.812 1.00 91.69 184 MET A N 1
ATOM 1451 C CA . MET A 1 184 ? 0.290 10.405 19.702 1.00 91.69 184 MET A CA 1
ATOM 1452 C C . MET A 1 184 ? -0.835 11.436 19.513 1.00 91.69 184 MET A C 1
ATOM 1454 O O . MET A 1 184 ? -2.018 11.110 19.609 1.00 91.69 184 MET A O 1
ATOM 1458 N N . GLU A 1 185 ? -0.481 12.690 19.240 1.00 93.38 185 GLU A N 1
ATOM 1459 C CA . GLU A 1 185 ? -1.413 13.779 18.953 1.00 93.38 185 GLU A CA 1
ATOM 1460 C C . GLU A 1 185 ? -2.154 13.534 17.636 1.00 93.38 185 GLU A C 1
ATOM 1462 O O . GLU A 1 185 ? -3.385 13.590 17.623 1.00 93.38 185 GLU A O 1
ATOM 1467 N N . ALA A 1 186 ? -1.431 13.192 16.563 1.00 91.88 186 ALA A N 1
ATOM 1468 C CA . ALA A 1 186 ? -2.025 12.874 15.265 1.00 91.88 186 ALA A CA 1
ATOM 1469 C C . ALA A 1 186 ? -2.958 11.656 15.357 1.00 91.88 186 ALA A C 1
ATOM 1471 O O . ALA A 1 186 ? -4.064 11.675 14.817 1.00 91.88 186 ALA A O 1
ATOM 1472 N N . LEU A 1 187 ? -2.565 10.621 16.109 1.00 93.31 187 LEU A N 1
ATOM 1473 C CA . LEU A 1 187 ? -3.392 9.433 16.326 1.00 93.31 187 LEU A CA 1
ATOM 1474 C C . LEU A 1 187 ? -4.686 9.765 17.079 1.00 93.31 187 LEU A C 1
ATOM 1476 O O . LEU A 1 187 ? -5.754 9.282 16.708 1.00 93.31 187 LEU A O 1
ATOM 1480 N N . LYS A 1 188 ? -4.626 10.623 18.106 1.00 94.12 188 LYS A N 1
ATOM 1481 C CA . LYS A 1 188 ? -5.827 11.101 18.814 1.00 94.12 188 LYS A CA 1
ATOM 1482 C C . LYS A 1 188 ? -6.746 11.912 17.901 1.00 94.12 188 LYS A C 1
ATOM 1484 O O . LYS A 1 188 ? -7.962 11.797 18.028 1.00 94.12 188 LYS A O 1
ATOM 1489 N N . GLN A 1 189 ? -6.189 12.752 17.027 1.00 93.94 189 GLN A N 1
ATOM 1490 C CA . GLN A 1 189 ? -6.975 13.506 16.045 1.00 93.94 189 GLN A CA 1
ATOM 1491 C C . GLN A 1 189 ? -7.661 12.559 15.054 1.00 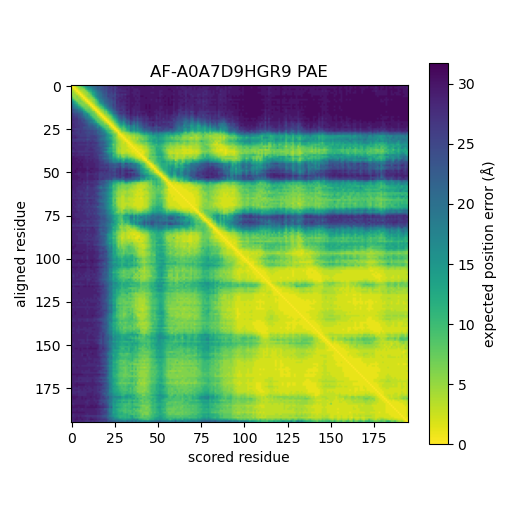93.94 189 GLN A C 1
ATOM 1493 O O . GLN A 1 189 ? -8.864 12.687 14.827 1.00 93.94 189 GLN A O 1
ATOM 1498 N N . LEU A 1 190 ? -6.927 11.570 14.538 1.00 93.75 190 LEU A N 1
ATOM 1499 C CA . LEU A 1 190 ? -7.458 10.565 13.625 1.00 93.75 190 LEU A CA 1
ATOM 1500 C C . LEU A 1 190 ? -8.543 9.706 14.275 1.00 93.75 190 LEU A C 1
ATOM 1502 O O . LEU A 1 190 ? -9.608 9.559 13.694 1.00 93.75 190 LEU A O 1
ATOM 1506 N N . ASN A 1 191 ? -8.327 9.212 15.494 1.00 93.19 191 ASN A N 1
ATOM 1507 C CA . ASN A 1 191 ? -9.303 8.396 16.220 1.00 93.19 191 ASN A CA 1
ATOM 1508 C C . ASN A 1 191 ? -10.633 9.137 16.459 1.00 93.19 191 ASN A C 1
ATOM 1510 O O . ASN A 1 191 ? -11.693 8.532 16.383 1.00 93.19 191 ASN A O 1
ATOM 1514 N N . LYS A 1 192 ? -10.589 10.456 16.693 1.00 94.81 192 LYS A N 1
ATOM 1515 C CA . LYS A 1 192 ? -11.798 11.295 16.811 1.00 94.81 192 LYS A CA 1
ATOM 1516 C C . LYS A 1 192 ? -12.515 11.534 15.479 1.00 94.81 192 LYS A C 1
ATOM 1518 O O . LYS A 1 192 ? -13.667 11.957 15.487 1.00 94.81 192 LYS A O 1
ATOM 1523 N N . PHE A 1 193 ? -11.808 11.388 14.363 1.00 94.44 193 PHE A N 1
ATOM 1524 C CA . PHE A 1 193 ? -12.312 11.661 13.021 1.00 94.44 193 PHE A CA 1
ATOM 1525 C C . PHE A 1 193 ? -12.828 10.400 12.315 1.00 94.44 193 PHE A C 1
ATOM 1527 O O . PHE A 1 193 ? -13.830 10.490 11.606 1.00 94.44 193 PHE A O 1
ATOM 1534 N N . ALA A 1 194 ? -12.120 9.282 12.480 1.00 90.75 194 ALA A N 1
ATOM 1535 C CA . ALA A 1 194 ? -12.425 7.992 11.875 1.00 90.75 194 ALA A CA 1
ATOM 1536 C C . ALA A 1 194 ? -13.798 7.478 12.327 1.00 90.75 194 ALA A C 1
ATOM 1538 O O . ALA A 1 194 ? -14.233 7.770 13.447 1.00 90.75 194 ALA A O 1
ATOM 1539 N N . LYS A 1 195 ? -14.475 6.753 11.437 1.00 73.88 195 LYS A N 1
ATOM 1540 C CA . LYS A 1 195 ? -15.821 6.216 11.670 1.00 73.88 195 LYS A CA 1
ATOM 1541 C C . LYS A 1 195 ? -15.818 4.749 12.068 1.00 73.88 195 LYS A C 1
ATOM 1543 O O . LYS A 1 195 ? -14.973 3.997 11.543 1.00 73.88 195 LYS A O 1
#

pLDDT: mean 76.58, std 21.4, range [25.23, 97.75]

Sequence (195 aa):
MSNAVAMNECQNGNGHCCEENKDHCVNGKIFQTAKQMYIHTGNLTNWSRSNSKVVKSTTEEICERVITTVNSCTADKDERFSKQECVRFVNSALVEKVKSEERNTLKVSVKLFINEEKPHNIQEAIFRDLTELGVDYIDVVVLSIPPFLCADTQFSVIKPMWKELEKLVEQSYVGDIAVCDFSMEALKQLNKFAK

Foldseek 3Di:
DDDDDDDDDDDDDPDPDPDPPPPPPLPFPQPVQAQEEAEDLADLCPVVPPPDPDPDDSVRSSVVSRVVQVCVVRVPCSVPDDRDNYYYTDDPVRQDADDPVCVVVDQAEEEDEDPDLDLVVLVVVLVVCCVSNVHQAHAEYEYEYDLPDDLVVLLVSCVSNLVSVVVCCVVRNYNYYYYDSHDPSNVVVCVVRHD

Radius of gyration: 24.7 Å; Cα contacts (8 Å, |Δi|>4): 206; chains: 1; bounding box: 80×41×62 Å

Solvent-accessible surface area (backbone atoms only — not comparable to full-atom values): 12143 Å² total; per-residue (Å²): 135,88,84,88,87,82,88,85,89,83,82,90,76,98,66,94,69,76,82,75,80,71,76,82,74,78,86,49,68,66,62,77,55,38,80,42,78,46,77,48,55,41,70,90,71,53,78,92,70,63,84,63,94,66,91,66,51,72,66,55,49,50,52,53,30,45,52,53,19,48,51,70,56,48,76,76,37,71,88,69,68,67,93,36,52,63,45,79,32,68,39,73,93,43,60,70,56,56,48,81,87,50,49,88,81,53,86,49,69,49,76,48,78,52,88,65,91,51,45,73,55,52,60,54,50,51,58,45,50,30,62,64,38,54,43,88,56,38,48,31,42,30,42,32,47,68,67,86,54,53,40,71,55,50,37,63,53,42,53,60,40,49,55,52,50,52,52,34,33,75,70,58,41,29,64,43,79,48,76,43,70,69,47,74,65,19,47,55,53,46,63,73,66,60,131

Secondary structure (DSSP, 8-state):
----------------------------GGGSS-SEEEEE---S--TTT--------HHHHHHHHHHHHHHHHHTTTTTS----SEEEEE-GGG--PPPHHHHTT---EEEEE--S--THHHHHHHHHHHHHHT-S-EEEEEEE--TTS-HHHHHHHHHHHHHHHHHHHHTTSEEEEEEES--HHHHHHHHHH--

Mean predicted aligned error: 12.76 Å